Protein AF-A0A7Y9WNV4-F1 (afdb_monomer)

Secondary structure (DSSP, 8-state):
-----PPPPS--PPPPTTB-HHHHHHHHHHHTT-S-HHHHHHHHHSS--S---SS--S-HHHHHTTS-TTT-S-HHHHHHHHSSHHHHHTTS-HHHHHHHHHHHHSSS-SSHHHHHHH-TTSB-SS--B-HHHHHHHHHHHSS---BSGGGBTT--B-TTT-PBPBSB-TTT--BSS-TT--PPP-SB-TTT-PBP-----S-HHHHHHHHHHHHHHHS-S----HHHHHHHHHHHHTT-HHHHHHHHHHHH-TTTSHHHHTTT-S-TTTT-EEEPPTTSSS-SEEE---SHHHHHHHIIIIISSHHHHHHHHHHHHHHHHT-

Mean predicted aligned error: 7.32 Å

pLDDT: mean 83.05, std 14.68, range [30.08, 98.38]

Foldseek 3Di:
DDPPPDAADPDFDQDDFLFAPLQRLLVRCVVVPDPDSQVSCCSQQVHRDQDDDQAAAARLQSNLSNDDCVRPVGSVCCVLGHHLLLLCLAFAAQQLLVQRSVCRNHPDNRCPVVCVVQAPQQFDPAQWDALVQQVVCCVPVVGHGGGSLRGTQLQQAALPPQFGIDQAAPPPRHGQDDVPDSDGGHQARPVPRDGRDTHNDDDPLSSLLSVQSVVSSNDDSHHDDPVLLLVLLCVLCVVVQLVLLVVLCVVSPCVLVVVVVVVPCSRCSNVQKDQDPPPDDRDGIGGPRSHSSVSSSCCCSRPVHPVSSVVSSVVSVVVVVVD

InterPro domains:
  IPR009492 TniQ [PF06527] (11-165)

Radius of gyration: 20.73 Å; Cα contacts (8 Å, |Δi|>4): 526; chains: 1; bounding box: 52×55×52 Å

Organism: NCBI:txid420952

Sequence (323 aa):
MNATRRSPLSFFPVPQADELLDSIVYRFHRLSGRRKVAETLSALFGVNQRTLPRLMCTRLSHMAALLPMSVCPDAEELVRRHTLLPALGRHFNGEQFRSAITGCLSSVSVGTPKICAGHQTVFHSNFACCPICVAEEQEQLGFAYWHRSHQLDGVATCHRHGCDLISRCQYCRRAIHAAGSDELPQRQCRACGRNTLPVHGHDTSVGRLARLAHEALHGPLRGTDQVGLLQAVLEVTGDNTEEVCREMADIYGTGFLPNVVRAGSEDWLRSGIRSVRKNWRYGPRQLRFWRYAHTLAVADFIFGSWEYLDREIQRVADVSAMR

Solvent-accessible surface area (backbone atoms only — not comparable to full-atom values): 17947 Å² total; per-residue (Å²): 133,87,79,73,83,71,74,60,57,94,72,75,71,79,80,58,90,53,29,22,48,62,39,51,51,27,50,36,36,64,75,66,68,60,92,47,70,52,61,45,35,24,68,43,48,75,42,72,56,94,69,80,48,70,54,62,49,62,17,33,43,50,34,29,70,33,46,56,61,92,78,34,79,44,37,64,53,48,42,47,56,22,34,46,45,28,45,49,11,76,67,23,37,51,65,43,33,52,45,48,54,50,14,23,42,31,88,53,73,47,60,43,73,61,53,53,68,70,47,64,34,45,34,51,95,58,64,28,41,39,41,59,59,30,45,53,28,35,72,76,69,72,48,32,66,41,41,42,55,45,30,34,29,69,31,55,28,31,61,87,76,56,25,41,47,40,41,43,38,92,84,79,62,49,60,71,59,59,91,92,59,70,73,62,56,64,47,43,38,91,89,77,68,49,68,59,71,74,44,77,85,76,59,73,67,48,42,49,37,15,40,53,50,37,48,38,38,72,46,77,93,50,32,32,58,60,65,34,45,48,51,33,52,47,64,75,44,67,81,44,44,44,60,53,45,50,52,51,37,69,74,62,32,58,84,70,42,50,76,54,67,73,66,73,45,69,44,50,66,84,59,28,61,41,79,46,69,88,91,56,98,58,63,59,62,44,62,56,63,75,33,40,31,53,57,42,48,49,35,48,71,78,45,68,33,69,66,53,45,56,50,40,25,50,53,51,47,52,59,61,72,76,106

Structure (mmCIF, N/CA/C/O backbone):
data_AF-A0A7Y9WNV4-F1
#
_entry.id   AF-A0A7Y9WNV4-F1
#
loop_
_atom_site.group_PDB
_atom_site.id
_atom_site.type_symbol
_atom_site.label_atom_id
_atom_site.label_alt_id
_atom_site.label_comp_id
_atom_site.label_asym_id
_atom_site.label_entity_id
_atom_site.label_seq_id
_atom_site.pdbx_PDB_ins_code
_atom_site.Cartn_x
_atom_site.Cartn_y
_atom_site.Cartn_z
_atom_site.occupancy
_atom_site.B_iso_or_equiv
_atom_site.auth_seq_id
_atom_site.auth_comp_id
_atom_site.auth_asym_id
_atom_site.auth_atom_id
_atom_site.pdbx_PDB_model_num
ATOM 1 N N . MET A 1 1 ? 33.539 18.868 -8.355 1.00 32.69 1 MET A N 1
ATOM 2 C CA . MET A 1 1 ? 33.647 17.417 -8.629 1.00 32.69 1 MET A CA 1
ATOM 3 C C . MET A 1 1 ? 32.500 17.019 -9.544 1.00 32.69 1 MET A C 1
ATOM 5 O O . MET A 1 1 ? 31.360 17.325 -9.227 1.00 32.69 1 MET A O 1
ATOM 9 N N . ASN A 1 2 ? 32.831 16.459 -10.708 1.00 30.08 2 ASN A N 1
ATOM 10 C CA . ASN A 1 2 ? 31.968 16.312 -11.883 1.00 30.08 2 ASN A CA 1
ATOM 11 C C . ASN A 1 2 ? 30.600 15.677 -11.592 1.00 30.08 2 ASN A C 1
ATOM 13 O O . ASN A 1 2 ? 30.503 14.474 -11.344 1.00 30.08 2 ASN A O 1
ATOM 17 N N . ALA A 1 3 ? 29.539 16.476 -11.729 1.00 38.19 3 ALA A N 1
ATOM 18 C CA . ALA A 1 3 ? 28.213 15.970 -12.039 1.00 38.19 3 ALA A CA 1
ATOM 19 C C . ALA A 1 3 ? 28.291 15.353 -13.440 1.00 38.19 3 ALA A C 1
ATOM 21 O O . ALA A 1 3 ? 28.204 16.048 -14.451 1.00 38.19 3 ALA A O 1
ATOM 22 N N . THR A 1 4 ? 28.535 14.046 -13.509 1.00 44.34 4 THR A N 1
ATOM 23 C CA . THR A 1 4 ? 28.292 13.283 -14.729 1.00 44.34 4 THR A CA 1
ATOM 24 C C . THR A 1 4 ? 26.838 13.541 -15.109 1.00 44.34 4 THR A C 1
ATOM 26 O O . THR A 1 4 ? 25.930 13.125 -14.392 1.00 44.34 4 THR A O 1
ATOM 29 N N . ARG A 1 5 ? 26.611 14.291 -16.197 1.00 46.00 5 ARG A N 1
ATOM 30 C CA . ARG A 1 5 ? 25.306 14.358 -16.861 1.00 46.00 5 ARG A CA 1
ATOM 31 C C . ARG A 1 5 ? 24.943 12.919 -17.207 1.00 46.00 5 ARG A C 1
ATOM 33 O O . ARG A 1 5 ? 25.472 12.359 -18.162 1.00 46.00 5 ARG A O 1
ATOM 40 N N . ARG A 1 6 ? 24.137 12.287 -16.358 1.00 60.47 6 ARG A N 1
ATOM 41 C CA . ARG A 1 6 ? 23.652 10.934 -16.594 1.00 60.47 6 ARG A CA 1
ATOM 42 C C . ARG A 1 6 ? 22.649 11.025 -17.726 1.00 60.47 6 ARG A C 1
ATOM 44 O O . ARG A 1 6 ? 21.705 11.806 -17.651 1.00 60.47 6 ARG A O 1
ATOM 51 N N . SER A 1 7 ? 22.907 10.276 -18.788 1.00 66.81 7 SER A N 1
ATOM 52 C CA . SER A 1 7 ? 21.997 10.190 -19.919 1.00 66.81 7 SER A CA 1
ATOM 53 C C . SER A 1 7 ? 20.645 9.656 -19.431 1.00 66.81 7 SER A C 1
ATOM 55 O O . SER A 1 7 ? 20.632 8.713 -18.631 1.00 66.81 7 SER A O 1
ATOM 57 N N . PRO A 1 8 ? 19.524 10.245 -19.876 1.00 79.06 8 PRO A N 1
ATOM 58 C CA . PRO A 1 8 ? 18.197 9.733 -19.555 1.00 79.06 8 PRO A CA 1
ATOM 59 C C . PRO A 1 8 ? 18.056 8.283 -20.030 1.00 79.06 8 PRO A C 1
ATOM 61 O O . PRO A 1 8 ? 18.742 7.851 -20.964 1.00 79.06 8 PRO A O 1
ATOM 64 N N . LEU A 1 9 ? 17.175 7.516 -19.382 1.00 85.12 9 LEU A N 1
ATOM 65 C CA . LEU A 1 9 ? 16.875 6.160 -19.843 1.00 85.12 9 LEU A CA 1
ATOM 66 C C . LEU A 1 9 ? 16.276 6.210 -21.252 1.00 85.12 9 LEU A C 1
ATOM 68 O O . LEU A 1 9 ? 15.440 7.061 -21.546 1.00 85.12 9 LEU A O 1
ATOM 72 N N . SER A 1 10 ? 16.670 5.265 -22.109 1.00 85.19 10 SER A N 1
ATOM 73 C CA . SER A 1 10 ? 16.121 5.147 -23.466 1.00 85.19 10 SER A CA 1
ATOM 74 C C . SER A 1 10 ? 14.629 4.810 -23.473 1.00 85.19 10 SER A C 1
ATOM 76 O O . SER A 1 10 ? 13.925 5.163 -24.413 1.00 85.19 10 SER A O 1
ATOM 78 N N . PHE A 1 11 ? 14.147 4.138 -22.427 1.00 90.19 11 PHE A N 1
ATOM 79 C CA . PHE A 1 11 ? 12.733 3.886 -22.186 1.00 90.19 11 PHE A CA 1
ATOM 80 C C . PHE A 1 11 ? 12.486 3.611 -20.697 1.00 90.19 11 PHE A C 1
ATOM 82 O O . PHE A 1 11 ? 13.405 3.254 -19.954 1.00 90.19 11 PHE A O 1
ATOM 89 N N . PHE A 1 12 ? 11.229 3.718 -20.273 1.00 91.94 12 PHE A N 1
ATOM 90 C CA . PHE A 1 12 ? 10.764 3.264 -18.966 1.00 91.94 12 PHE A CA 1
ATOM 91 C C . PHE A 1 12 ? 9.283 2.862 -19.070 1.00 91.94 12 PHE A C 1
ATOM 93 O O . PHE A 1 12 ? 8.542 3.543 -19.783 1.00 91.94 12 PHE A O 1
ATOM 100 N N . PRO A 1 13 ? 8.829 1.761 -18.435 1.00 93.31 13 PRO A N 1
ATOM 101 C CA . PRO A 1 13 ? 7.421 1.383 -18.475 1.00 93.31 13 PRO A CA 1
ATOM 102 C C . PRO A 1 13 ? 6.562 2.469 -17.831 1.00 93.31 13 PRO A C 1
ATOM 104 O O . PRO A 1 13 ? 6.891 2.964 -16.756 1.00 93.31 13 PRO A O 1
ATOM 107 N N . VAL A 1 14 ? 5.436 2.795 -18.464 1.00 92.88 14 VAL A N 1
ATOM 108 C CA . VAL A 1 14 ? 4.459 3.721 -17.884 1.00 92.88 14 VAL A CA 1
ATOM 109 C C . VAL A 1 14 ? 3.906 3.103 -16.587 1.00 92.88 14 VAL A C 1
ATOM 111 O O . VAL A 1 14 ? 3.374 1.979 -16.641 1.00 92.88 14 VAL A O 1
ATOM 114 N N . PRO A 1 15 ? 4.042 3.786 -15.434 1.00 94.44 15 PRO A N 1
ATOM 115 C CA . PRO A 1 15 ? 3.439 3.352 -14.179 1.00 94.44 15 PRO A CA 1
ATOM 116 C C . PRO A 1 15 ? 1.916 3.267 -14.284 1.00 94.44 15 PRO A C 1
ATOM 118 O O . PRO A 1 15 ? 1.291 4.134 -14.893 1.00 94.44 15 PRO A O 1
ATOM 121 N N . GLN A 1 16 ? 1.318 2.230 -13.701 1.00 95.81 16 GLN A N 1
ATOM 122 C CA . GLN A 1 16 ? -0.136 2.061 -13.669 1.00 95.81 16 GLN A CA 1
ATOM 123 C C . GLN A 1 16 ? -0.752 2.597 -12.372 1.00 95.81 16 GLN A C 1
ATOM 125 O O . GLN A 1 16 ? -0.070 2.818 -11.365 1.00 95.81 16 GLN A O 1
ATOM 130 N N . ALA A 1 17 ? -2.067 2.815 -12.393 1.00 94.50 17 ALA A N 1
ATOM 131 C CA . ALA A 1 17 ? -2.804 3.254 -11.215 1.00 94.50 17 ALA A CA 1
ATOM 132 C C . ALA A 1 17 ? -2.711 2.204 -10.099 1.00 94.50 17 ALA A C 1
ATOM 134 O O . ALA A 1 17 ? -2.892 1.009 -10.328 1.00 94.50 17 ALA A O 1
ATOM 135 N N . ASP A 1 18 ? -2.429 2.661 -8.882 1.00 96.12 18 ASP A N 1
ATOM 136 C CA . ASP A 1 18 ? -2.205 1.807 -7.715 1.00 96.12 18 ASP A CA 1
ATOM 137 C C . ASP A 1 18 ? -1.052 0.790 -7.860 1.00 96.12 18 ASP A C 1
ATOM 139 O O . ASP A 1 18 ? -0.963 -0.145 -7.069 1.00 96.12 18 ASP A O 1
ATOM 143 N N . GLU A 1 19 ? -0.147 0.954 -8.831 1.00 96.75 19 GLU A N 1
ATOM 144 C CA . GLU A 1 19 ? 1.002 0.062 -9.018 1.00 96.75 19 GLU A CA 1
ATOM 145 C C . GLU A 1 19 ? 2.100 0.327 -7.979 1.00 96.75 19 GLU A C 1
ATOM 147 O O . GLU A 1 19 ? 2.506 1.467 -7.749 1.00 96.75 19 GLU A O 1
ATOM 152 N N . LEU A 1 20 ? 2.615 -0.734 -7.358 1.00 94.88 20 LEU A N 1
ATOM 153 C CA . LEU A 1 20 ? 3.753 -0.655 -6.448 1.00 94.88 20 LEU A CA 1
ATOM 154 C C . LEU A 1 20 ? 5.067 -0.444 -7.217 1.00 94.88 20 LEU A C 1
ATOM 156 O O . LEU A 1 20 ? 5.291 -1.059 -8.259 1.00 94.88 20 LEU A O 1
ATOM 160 N N . LEU A 1 21 ? 5.980 0.353 -6.662 1.00 93.38 21 LEU A N 1
ATOM 161 C CA . LEU A 1 21 ? 7.283 0.665 -7.252 1.00 93.38 21 LEU A CA 1
ATOM 162 C C . LEU A 1 21 ? 8.076 -0.596 -7.614 1.00 93.38 21 LEU A C 1
ATOM 164 O O . LEU A 1 21 ? 8.667 -0.650 -8.690 1.00 93.38 21 LEU A O 1
ATOM 168 N N . ASP A 1 22 ? 8.043 -1.623 -6.763 1.00 90.25 22 ASP A N 1
ATOM 169 C CA . ASP A 1 22 ? 8.633 -2.934 -7.036 1.00 90.25 22 ASP A CA 1
ATOM 170 C C . ASP A 1 22 ? 8.157 -3.500 -8.379 1.00 90.25 22 ASP A C 1
ATOM 172 O O . ASP A 1 22 ? 8.974 -3.899 -9.205 1.00 90.25 22 ASP A O 1
ATOM 176 N N . SER A 1 23 ? 6.846 -3.461 -8.636 1.00 94.31 23 SER A N 1
ATOM 177 C CA . SER A 1 23 ? 6.248 -3.947 -9.881 1.00 94.31 23 SER A CA 1
ATOM 178 C C . SER A 1 23 ? 6.733 -3.159 -11.096 1.00 94.31 23 SER A C 1
ATOM 180 O O . SER A 1 23 ? 7.115 -3.757 -12.104 1.00 94.31 23 SER A O 1
ATOM 182 N N . ILE A 1 24 ? 6.807 -1.830 -10.985 1.00 94.81 24 ILE A N 1
ATOM 183 C CA . ILE A 1 24 ? 7.310 -0.962 -12.059 1.00 94.81 24 ILE A CA 1
ATOM 184 C C . ILE A 1 24 ? 8.760 -1.327 -12.391 1.00 94.81 24 ILE A C 1
ATOM 186 O O . ILE A 1 24 ? 9.123 -1.479 -13.561 1.00 94.81 24 ILE A O 1
ATOM 190 N N . VAL A 1 25 ? 9.598 -1.512 -11.366 1.00 93.19 25 VAL A N 1
ATOM 191 C CA . VAL A 1 25 ? 11.003 -1.883 -11.558 1.00 93.19 25 VAL A CA 1
ATOM 192 C C . VAL A 1 25 ? 11.139 -3.298 -12.117 1.00 93.19 25 VAL A C 1
ATOM 194 O O . VAL A 1 25 ? 11.980 -3.514 -12.987 1.00 93.19 25 VAL A O 1
ATOM 197 N N . TYR A 1 26 ? 10.307 -4.253 -11.697 1.00 93.38 26 TYR A N 1
ATOM 198 C CA . TYR A 1 26 ? 10.292 -5.608 -12.257 1.00 93.38 26 TYR A CA 1
ATOM 199 C C . TYR A 1 26 ? 9.886 -5.606 -13.734 1.00 93.38 26 TYR A C 1
ATOM 201 O O . TYR A 1 26 ? 10.532 -6.254 -14.559 1.00 93.38 26 TYR A O 1
ATOM 209 N N . ARG A 1 27 ? 8.880 -4.809 -14.112 1.00 94.94 27 ARG A N 1
ATOM 210 C CA . ARG A 1 27 ? 8.518 -4.587 -15.520 1.00 94.94 27 ARG A CA 1
ATOM 211 C C . ARG A 1 27 ? 9.689 -4.001 -16.298 1.00 94.94 27 ARG A C 1
ATOM 213 O O . ARG A 1 27 ? 10.038 -4.526 -17.352 1.00 94.94 27 ARG A O 1
ATOM 220 N N . PHE A 1 28 ? 10.333 -2.963 -15.767 1.00 94.62 28 PHE A N 1
ATOM 221 C CA . PHE A 1 28 ? 11.492 -2.351 -16.413 1.00 94.62 28 PHE A CA 1
ATOM 222 C C . PHE A 1 28 ? 12.654 -3.339 -16.564 1.00 94.62 28 PHE A C 1
ATOM 224 O O . PHE A 1 28 ? 13.261 -3.406 -17.631 1.00 94.62 28 PHE A O 1
ATOM 231 N N . HIS A 1 29 ? 12.936 -4.140 -15.534 1.00 93.62 29 HIS A N 1
ATOM 232 C CA . HIS A 1 29 ? 13.966 -5.173 -15.574 1.00 93.62 29 HIS A CA 1
ATOM 233 C C . HIS A 1 29 ? 13.719 -6.139 -16.735 1.00 93.62 29 HIS A C 1
ATOM 235 O O . HIS A 1 29 ? 14.576 -6.266 -17.613 1.00 93.62 29 HIS A O 1
ATOM 241 N N . ARG A 1 30 ? 12.514 -6.722 -16.788 1.00 92.62 30 ARG A N 1
ATOM 242 C CA . ARG A 1 30 ? 12.108 -7.684 -17.820 1.00 92.62 30 ARG A CA 1
ATOM 243 C C . ARG A 1 30 ? 12.157 -7.086 -19.224 1.00 92.62 30 ARG A C 1
ATOM 245 O O . ARG A 1 30 ? 12.707 -7.708 -20.125 1.00 92.62 30 ARG A O 1
ATOM 252 N N . LEU A 1 31 ? 11.634 -5.872 -19.403 1.00 93.75 31 LEU A N 1
ATOM 253 C CA . LEU A 1 31 ? 11.640 -5.181 -20.698 1.00 93.75 31 LEU A CA 1
ATOM 254 C C . LEU A 1 31 ? 13.050 -4.786 -21.148 1.00 93.75 31 LEU A C 1
ATOM 256 O O . LEU A 1 31 ? 13.324 -4.730 -22.341 1.00 93.75 31 LEU A O 1
ATOM 260 N N . SER A 1 32 ? 13.960 -4.522 -20.208 1.00 92.44 32 SER A N 1
ATOM 261 C CA . SER A 1 32 ? 15.334 -4.130 -20.531 1.00 92.44 32 SER A CA 1
ATOM 262 C C . SER A 1 32 ? 16.229 -5.286 -20.965 1.00 92.44 32 SER A C 1
ATOM 264 O O . SER A 1 32 ? 17.351 -5.040 -21.399 1.00 92.44 32 SER A O 1
ATOM 266 N N . GLY A 1 33 ? 15.774 -6.535 -20.809 1.00 91.25 33 GLY A N 1
ATOM 267 C CA . GLY A 1 33 ? 16.549 -7.726 -21.163 1.00 91.25 33 GLY A CA 1
ATOM 268 C C . GLY A 1 33 ? 17.822 -7.923 -20.331 1.00 91.25 33 GLY A C 1
ATOM 269 O O . GLY A 1 33 ? 18.672 -8.741 -20.686 1.00 91.25 33 GLY A O 1
ATOM 270 N N . ARG A 1 34 ? 17.991 -7.177 -19.230 1.00 90.94 34 ARG A N 1
ATOM 271 C CA . ARG A 1 34 ? 19.140 -7.330 -18.329 1.00 90.94 34 ARG A CA 1
ATOM 272 C C . ARG A 1 34 ? 19.100 -8.702 -17.671 1.00 90.94 34 ARG A C 1
ATOM 274 O O . ARG A 1 34 ? 18.046 -9.167 -17.258 1.00 90.94 34 ARG A O 1
ATOM 281 N N . ARG A 1 35 ? 20.264 -9.336 -17.518 1.00 89.00 35 ARG A N 1
ATOM 282 C CA . ARG A 1 35 ? 20.352 -10.699 -16.961 1.00 89.00 35 ARG A CA 1
ATOM 283 C C . ARG A 1 35 ? 20.178 -10.733 -15.449 1.00 89.00 35 ARG A C 1
ATOM 285 O O . ARG A 1 35 ? 19.767 -11.750 -14.902 1.00 89.00 35 ARG A O 1
ATOM 292 N N . LYS A 1 36 ? 20.568 -9.655 -14.764 1.00 89.06 36 LYS A N 1
ATOM 293 C CA . LYS A 1 36 ? 20.567 -9.579 -13.301 1.00 89.06 36 LYS A CA 1
ATOM 294 C C . LYS A 1 36 ? 19.772 -8.372 -12.834 1.00 89.06 36 LYS A C 1
ATOM 296 O O . LYS A 1 36 ? 20.028 -7.248 -13.265 1.00 89.06 36 LYS A O 1
ATOM 301 N N . VAL A 1 37 ? 18.880 -8.584 -11.868 1.00 87.38 37 VAL A N 1
ATOM 302 C CA . VAL A 1 37 ? 18.117 -7.507 -11.212 1.00 87.38 37 VAL A CA 1
ATOM 303 C C . VAL A 1 37 ? 19.054 -6.433 -10.644 1.00 87.38 37 VAL A C 1
ATOM 305 O O . VAL A 1 37 ? 18.796 -5.243 -10.798 1.00 87.38 37 VAL A O 1
ATOM 308 N N . ALA A 1 38 ? 20.206 -6.834 -10.094 1.00 87.44 38 ALA A N 1
ATOM 309 C CA . ALA A 1 38 ? 21.232 -5.927 -9.572 1.00 87.44 38 ALA A CA 1
ATOM 310 C C . ALA A 1 38 ? 21.696 -4.857 -10.583 1.00 87.44 38 ALA A C 1
ATOM 312 O O . ALA A 1 38 ? 21.931 -3.711 -10.202 1.00 87.44 38 ALA A O 1
ATOM 313 N N . GLU A 1 39 ? 21.788 -5.194 -11.874 1.00 90.06 39 GLU A N 1
ATOM 314 C CA . GLU A 1 39 ? 22.151 -4.236 -12.930 1.00 90.06 39 GLU A CA 1
ATOM 315 C C . GLU A 1 39 ? 21.050 -3.190 -13.126 1.00 90.06 39 GLU A C 1
ATOM 317 O O . GLU A 1 39 ? 21.327 -2.012 -13.342 1.00 90.06 39 GLU A O 1
ATOM 322 N N . THR A 1 40 ? 19.790 -3.611 -12.998 1.00 90.81 40 THR A N 1
ATOM 323 C CA . THR A 1 40 ? 18.631 -2.714 -13.093 1.00 90.81 40 THR A CA 1
ATOM 324 C C . THR A 1 40 ? 18.564 -1.774 -11.901 1.00 90.81 40 THR A C 1
ATOM 326 O O . THR A 1 40 ? 18.407 -0.569 -12.079 1.00 90.81 40 THR A O 1
ATOM 329 N N . LEU A 1 41 ? 18.760 -2.299 -10.691 1.00 88.88 41 LEU A N 1
ATOM 330 C CA . LEU A 1 41 ? 18.786 -1.491 -9.473 1.00 88.88 41 LEU A CA 1
ATOM 331 C C . LEU A 1 41 ? 19.955 -0.501 -9.493 1.00 88.88 41 LEU A C 1
ATOM 333 O O . LEU A 1 41 ? 19.776 0.675 -9.187 1.00 88.88 41 LEU A O 1
ATOM 337 N N . SER A 1 42 ? 21.136 -0.930 -9.943 1.00 89.25 42 SER A N 1
ATOM 338 C CA . SER A 1 42 ? 22.271 -0.020 -10.105 1.00 89.25 42 SER A CA 1
ATOM 339 C C . SER A 1 42 ? 22.011 1.069 -11.144 1.00 89.25 42 SER A C 1
ATOM 341 O O . SER A 1 42 ? 22.421 2.207 -10.928 1.00 89.25 42 SER A O 1
ATOM 343 N N . ALA A 1 43 ? 21.323 0.758 -12.245 1.00 89.75 43 ALA A N 1
ATOM 344 C CA . ALA A 1 43 ? 20.957 1.755 -13.247 1.00 89.75 43 ALA A CA 1
ATOM 345 C C . ALA A 1 43 ? 19.962 2.788 -12.691 1.00 89.75 43 ALA A C 1
ATOM 347 O O . ALA A 1 43 ? 20.170 3.984 -12.872 1.00 89.75 43 ALA A O 1
ATOM 348 N N . LEU A 1 44 ? 18.924 2.344 -11.975 1.00 90.00 44 LEU A N 1
ATOM 349 C CA . LEU A 1 44 ? 17.862 3.218 -11.464 1.00 90.00 44 LEU A CA 1
ATOM 350 C C . LEU A 1 44 ? 18.273 4.036 -10.237 1.00 90.00 44 LEU A C 1
ATOM 352 O O . LEU A 1 44 ? 17.924 5.209 -10.139 1.00 90.00 44 LEU A O 1
ATOM 356 N N . PHE A 1 45 ? 19.031 3.448 -9.310 1.00 88.19 45 PHE A N 1
ATOM 357 C CA . PHE A 1 45 ? 19.366 4.075 -8.024 1.00 88.19 45 PHE A CA 1
ATOM 358 C C . PHE A 1 45 ? 20.825 4.544 -7.944 1.00 88.19 45 PHE A C 1
ATOM 360 O O . PHE A 1 45 ? 21.218 5.209 -6.982 1.00 88.19 45 PHE A O 1
ATOM 367 N N . GLY A 1 46 ? 21.657 4.202 -8.931 1.00 85.69 46 GLY A N 1
ATOM 368 C CA . GLY A 1 46 ? 23.084 4.539 -8.961 1.00 85.69 46 GLY A CA 1
ATOM 369 C C . GLY A 1 46 ? 23.936 3.729 -7.979 1.00 85.69 46 GLY A C 1
ATOM 370 O O . GLY A 1 46 ? 25.112 4.036 -7.801 1.00 85.69 46 GLY A O 1
ATOM 371 N N . VAL A 1 47 ? 23.341 2.739 -7.310 1.00 83.31 47 VAL A N 1
ATOM 372 C CA . VAL A 1 47 ? 23.991 1.778 -6.411 1.00 83.31 47 VAL A CA 1
ATOM 373 C C . VAL A 1 47 ? 23.271 0.441 -6.513 1.00 83.31 47 VAL A C 1
ATOM 375 O O . VAL A 1 47 ? 22.062 0.399 -6.741 1.00 83.31 47 VAL A O 1
ATOM 378 N N . ASN A 1 48 ? 23.992 -0.653 -6.286 1.00 73.31 48 ASN A N 1
ATOM 379 C CA . ASN A 1 48 ? 23.366 -1.962 -6.163 1.00 73.31 48 ASN A CA 1
ATOM 380 C C . ASN A 1 48 ? 22.592 -2.049 -4.834 1.00 73.31 48 ASN A C 1
ATOM 382 O O . ASN A 1 48 ? 23.171 -2.332 -3.782 1.00 73.31 48 ASN A O 1
ATOM 386 N N . GLN A 1 49 ? 21.290 -1.763 -4.870 1.00 69.75 49 GLN A N 1
ATOM 387 C CA . GLN A 1 49 ? 20.400 -2.027 -3.742 1.00 69.75 49 GLN A CA 1
ATOM 388 C C . GLN A 1 49 ? 20.159 -3.540 -3.637 1.00 69.75 49 GLN A C 1
ATOM 390 O O . GLN A 1 49 ? 19.844 -4.186 -4.628 1.00 69.75 49 GLN A O 1
ATOM 395 N N . ARG A 1 50 ? 20.298 -4.129 -2.441 1.00 61.56 50 ARG A N 1
ATOM 396 C CA . ARG A 1 50 ? 20.073 -5.579 -2.255 1.00 61.56 50 ARG A CA 1
ATOM 397 C C . ARG A 1 50 ? 18.603 -5.983 -2.395 1.00 61.56 50 ARG A C 1
ATOM 399 O O . ARG A 1 50 ? 18.328 -7.114 -2.771 1.00 61.56 50 ARG A O 1
ATOM 406 N N . THR A 1 51 ? 17.679 -5.086 -2.054 1.00 64.00 51 THR A N 1
ATOM 407 C CA . THR A 1 51 ? 16.226 -5.305 -2.124 1.00 64.00 51 THR A CA 1
ATOM 408 C C . THR A 1 51 ? 15.530 -3.984 -2.428 1.00 64.00 51 THR A C 1
ATOM 410 O O . THR A 1 51 ? 16.013 -2.935 -1.999 1.00 64.00 51 THR A O 1
ATOM 413 N N . LEU A 1 52 ? 14.404 -4.049 -3.138 1.00 71.00 52 LEU A N 1
ATOM 414 C CA . LEU A 1 52 ? 13.428 -2.965 -3.196 1.00 71.00 52 LEU A CA 1
ATOM 415 C C . LEU A 1 52 ? 12.458 -3.156 -2.029 1.00 71.00 52 LEU A C 1
ATOM 417 O O . LEU A 1 52 ? 11.809 -4.198 -1.956 1.00 71.00 52 LEU A O 1
ATOM 421 N N . PRO A 1 53 ? 12.405 -2.239 -1.053 1.00 71.06 53 PRO A N 1
ATOM 422 C CA . PRO A 1 53 ? 11.454 -2.367 0.036 1.00 71.06 53 PRO A CA 1
ATOM 423 C C . PRO A 1 53 ? 10.101 -1.809 -0.413 1.00 71.06 53 PRO A C 1
ATOM 425 O O . PRO A 1 53 ? 10.012 -0.634 -0.766 1.00 71.06 53 PRO A O 1
ATOM 428 N N . ARG A 1 54 ? 9.042 -2.620 -0.287 1.00 74.19 54 ARG A N 1
ATOM 429 C CA . ARG A 1 54 ? 7.651 -2.223 -0.589 1.00 74.19 54 ARG A CA 1
ATOM 430 C C . ARG A 1 54 ? 7.223 -0.931 0.116 1.00 74.19 54 ARG A C 1
ATOM 432 O O . ARG A 1 54 ? 6.482 -0.121 -0.433 1.00 74.19 54 ARG A O 1
ATOM 439 N N . LEU A 1 55 ? 7.669 -0.760 1.364 1.00 74.38 55 LEU A N 1
ATOM 440 C CA . LEU A 1 55 ? 7.285 0.372 2.205 1.00 74.38 55 LEU A CA 1
ATOM 441 C C . LEU A 1 55 ? 7.904 1.686 1.717 1.00 74.38 55 LEU A C 1
ATOM 443 O O . LEU A 1 55 ? 7.194 2.660 1.493 1.00 74.38 55 LEU A O 1
ATOM 447 N N . MET A 1 56 ? 9.228 1.706 1.570 1.00 73.94 56 MET A N 1
ATOM 448 C CA . MET A 1 56 ? 10.017 2.896 1.266 1.00 73.94 56 MET A CA 1
ATOM 449 C C . MET A 1 56 ? 11.288 2.494 0.526 1.00 73.94 56 MET A C 1
ATOM 451 O O . MET A 1 56 ? 12.035 1.642 1.000 1.00 73.94 56 MET A O 1
ATOM 455 N N . CYS A 1 57 ? 11.597 3.175 -0.571 1.00 80.25 57 CYS A N 1
ATOM 456 C CA . CYS A 1 57 ? 12.868 3.030 -1.274 1.00 80.25 57 CYS A CA 1
ATOM 457 C C . CYS A 1 57 ? 13.705 4.302 -1.096 1.00 80.25 57 CYS A C 1
ATOM 459 O O . CYS A 1 57 ? 13.144 5.394 -1.077 1.00 80.25 57 CYS A O 1
ATOM 461 N N . THR A 1 58 ? 15.025 4.168 -0.935 1.00 83.62 58 THR A N 1
ATOM 462 C CA . THR A 1 58 ? 15.946 5.320 -0.903 1.00 83.62 58 THR A CA 1
ATOM 463 C C . THR A 1 58 ? 16.365 5.707 -2.316 1.00 83.62 58 THR A C 1
ATOM 465 O O . THR A 1 58 ? 16.322 4.879 -3.228 1.00 83.62 58 THR A O 1
ATOM 468 N N . ARG A 1 59 ? 16.870 6.935 -2.485 1.00 88.69 59 ARG A N 1
ATOM 469 C CA . ARG A 1 59 ? 17.409 7.449 -3.756 1.00 88.69 59 ARG A CA 1
ATOM 470 C C . ARG A 1 59 ? 16.354 7.598 -4.853 1.00 88.69 59 ARG A C 1
ATOM 472 O O . ARG A 1 59 ? 16.696 7.536 -6.032 1.00 88.69 59 ARG A O 1
ATOM 479 N N . LEU A 1 60 ? 15.096 7.862 -4.502 1.00 91.12 60 LEU A N 1
ATOM 480 C CA . LEU A 1 60 ? 14.058 8.127 -5.505 1.00 91.12 60 LEU A CA 1
ATOM 481 C C . LEU A 1 60 ? 14.335 9.392 -6.322 1.00 91.12 60 LEU A C 1
ATOM 483 O O . LEU A 1 60 ? 14.021 9.416 -7.507 1.00 91.12 60 LEU A O 1
ATOM 487 N N . SER A 1 61 ? 15.027 10.389 -5.758 1.00 92.38 61 SER A N 1
ATOM 488 C CA . SER A 1 61 ? 15.500 11.552 -6.523 1.00 92.38 61 SER A CA 1
ATOM 489 C C . SER A 1 61 ? 16.487 11.177 -7.627 1.00 92.38 61 SER A C 1
ATOM 491 O O . SER A 1 61 ? 16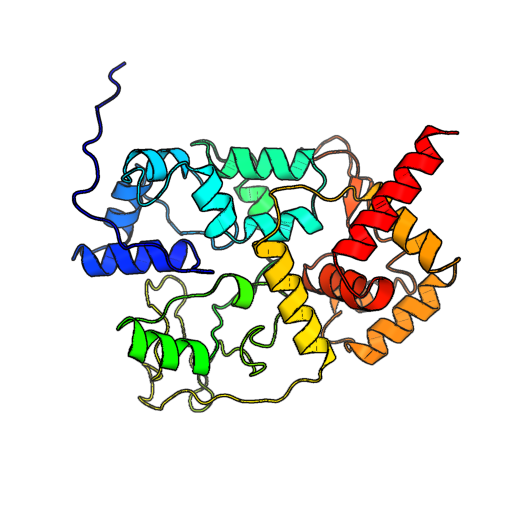.500 11.806 -8.679 1.00 92.38 61 SER A O 1
ATOM 493 N N . HIS A 1 62 ? 17.289 10.129 -7.418 1.00 91.06 62 HIS A N 1
ATOM 494 C CA . HIS A 1 62 ? 18.175 9.620 -8.459 1.00 91.06 62 HIS A CA 1
ATOM 495 C C . HIS A 1 62 ? 17.377 8.981 -9.594 1.00 91.06 62 HIS A C 1
ATOM 497 O O . HIS A 1 62 ? 17.653 9.256 -10.756 1.00 91.06 62 HIS A O 1
ATOM 503 N N . MET A 1 63 ? 16.397 8.141 -9.256 1.00 91.50 63 MET A N 1
ATOM 504 C CA . MET A 1 63 ? 15.541 7.495 -10.244 1.00 91.50 63 MET A CA 1
ATOM 505 C C . MET A 1 63 ? 14.742 8.529 -11.040 1.00 91.50 63 MET A C 1
ATOM 507 O O . MET A 1 63 ? 14.793 8.498 -12.262 1.00 91.50 63 MET A O 1
ATOM 511 N N . ALA A 1 64 ? 14.079 9.477 -10.373 1.00 92.50 64 ALA A N 1
ATOM 512 C CA . ALA A 1 64 ? 13.283 10.514 -11.030 1.00 92.50 64 ALA A CA 1
ATOM 513 C C . ALA A 1 64 ? 14.107 11.348 -12.026 1.00 92.50 64 ALA A C 1
ATOM 515 O O . ALA A 1 64 ? 13.634 11.626 -13.119 1.00 92.50 64 ALA A O 1
ATOM 516 N N . ALA A 1 65 ? 15.369 11.659 -11.707 1.00 91.94 65 ALA A N 1
ATOM 517 C CA . ALA A 1 65 ? 16.262 12.391 -12.609 1.00 91.94 65 ALA A CA 1
ATOM 518 C C . ALA A 1 65 ? 16.614 11.637 -13.910 1.00 91.94 65 ALA A C 1
ATOM 520 O O . ALA A 1 65 ? 17.134 12.244 -14.844 1.00 91.94 65 ALA A O 1
ATOM 521 N N . LEU A 1 66 ? 16.371 10.323 -13.974 1.00 91.62 66 LEU A N 1
ATOM 522 C CA . LEU A 1 66 ? 16.581 9.499 -15.169 1.00 91.62 66 LEU A CA 1
ATOM 523 C C . LEU A 1 66 ? 15.318 9.349 -16.028 1.00 91.62 66 LEU A C 1
ATOM 525 O O . LEU A 1 66 ? 15.412 8.845 -17.152 1.00 91.62 66 LEU A O 1
ATOM 529 N N . LEU A 1 67 ? 14.154 9.717 -15.487 1.00 90.69 67 LEU A N 1
ATOM 530 C CA . LEU A 1 67 ? 12.854 9.525 -16.116 1.00 90.69 67 LEU A CA 1
ATOM 531 C C . LEU A 1 67 ? 12.430 10.780 -16.889 1.00 90.69 67 LEU A C 1
ATOM 533 O O . LEU A 1 67 ? 12.711 11.898 -16.458 1.00 90.69 67 LEU A O 1
ATOM 537 N N . PRO A 1 68 ? 11.716 10.626 -18.017 1.00 87.06 68 PRO A N 1
ATOM 538 C CA . PRO A 1 68 ? 11.052 11.753 -18.658 1.00 87.06 68 PRO A CA 1
ATOM 539 C C . PRO A 1 68 ? 10.017 12.392 -17.721 1.00 87.06 68 PRO A C 1
ATOM 541 O O . PRO A 1 68 ? 9.275 11.680 -17.041 1.00 87.06 68 PRO A O 1
ATOM 544 N N . MET A 1 69 ? 9.883 13.720 -17.771 1.00 85.88 69 MET A N 1
ATOM 545 C CA . MET A 1 69 ? 8.878 14.470 -16.994 1.00 85.88 69 MET A CA 1
ATOM 546 C C . MET A 1 69 ? 7.438 14.007 -17.257 1.00 85.88 69 MET A C 1
ATOM 548 O O . MET A 1 69 ? 6.589 14.103 -16.378 1.00 85.88 69 MET A O 1
ATOM 552 N N . SER A 1 70 ? 7.163 13.479 -18.455 1.00 84.56 70 SER A N 1
ATOM 553 C CA . SER A 1 70 ? 5.863 12.902 -18.818 1.00 84.56 70 SER A CA 1
ATOM 554 C C . SER A 1 70 ? 5.547 11.591 -18.093 1.00 84.56 70 SER A C 1
ATOM 556 O O . SER A 1 70 ? 4.383 11.221 -17.988 1.00 84.56 70 SER A O 1
ATOM 558 N N . VAL A 1 71 ? 6.568 10.882 -17.607 1.00 85.50 71 VAL A N 1
ATOM 559 C CA . VAL A 1 71 ? 6.433 9.629 -16.854 1.00 85.50 71 VAL A CA 1
ATOM 560 C C . VAL A 1 71 ? 6.428 9.903 -15.354 1.00 85.50 71 VAL A C 1
ATOM 562 O O . VAL A 1 71 ? 5.671 9.286 -14.611 1.00 85.50 71 VAL A O 1
ATOM 565 N N . CYS A 1 72 ? 7.297 10.806 -14.904 1.00 86.56 72 CYS A N 1
ATOM 566 C CA . CYS A 1 72 ? 7.484 11.121 -13.499 1.00 86.56 72 CYS A CA 1
ATOM 567 C C . CYS A 1 72 ? 7.884 12.597 -13.360 1.00 86.56 72 CYS A C 1
ATOM 569 O O . CYS A 1 72 ? 9.032 12.927 -13.664 1.00 86.56 72 CYS A O 1
ATOM 571 N N . PRO A 1 73 ? 6.982 13.481 -12.901 1.00 84.81 73 PRO A N 1
ATOM 572 C CA . PRO A 1 73 ? 7.287 14.903 -12.781 1.00 84.81 73 PRO A CA 1
ATOM 573 C C . PRO A 1 73 ? 8.328 15.181 -11.691 1.00 84.81 73 PRO A C 1
ATOM 575 O O . PRO A 1 73 ? 9.193 16.035 -11.859 1.00 84.81 73 PRO A O 1
ATOM 578 N N . ASP A 1 74 ? 8.280 14.445 -10.581 1.00 90.56 74 ASP A N 1
ATOM 579 C CA . ASP A 1 74 ? 9.235 14.574 -9.487 1.00 90.56 74 ASP A CA 1
ATOM 580 C C . ASP A 1 74 ? 9.306 13.286 -8.648 1.00 90.56 74 ASP A C 1
ATOM 582 O O . ASP A 1 74 ? 8.502 12.363 -8.784 1.00 90.56 74 ASP A O 1
ATOM 586 N N . ALA A 1 75 ? 10.300 13.209 -7.768 1.00 92.06 75 ALA A N 1
ATOM 587 C CA . ALA A 1 75 ? 10.506 12.038 -6.924 1.00 92.06 75 ALA A CA 1
ATOM 588 C C . ALA A 1 75 ? 9.467 11.884 -5.800 1.00 92.06 75 ALA A C 1
ATOM 590 O O . ALA A 1 75 ? 9.258 10.764 -5.330 1.00 92.06 75 ALA A O 1
ATOM 591 N N . GLU A 1 76 ? 8.818 12.965 -5.363 1.00 92.81 76 GLU A N 1
ATOM 592 C CA . GLU A 1 76 ? 7.725 12.885 -4.391 1.00 92.81 76 GLU A CA 1
ATOM 593 C C . GLU A 1 76 ? 6.477 12.253 -5.010 1.00 92.81 76 GLU A C 1
ATOM 595 O O . GLU A 1 76 ? 5.741 11.555 -4.316 1.00 92.81 76 GLU A O 1
ATOM 600 N N . GLU A 1 77 ? 6.267 12.398 -6.317 1.00 91.94 77 GLU A N 1
ATOM 601 C CA . GLU A 1 77 ? 5.202 11.711 -7.040 1.00 91.94 77 GLU A CA 1
ATOM 602 C C . GLU A 1 77 ? 5.411 10.192 -7.027 1.00 91.94 77 GLU A C 1
ATOM 604 O O . GLU A 1 77 ? 4.459 9.449 -6.786 1.00 91.94 77 GLU A O 1
ATOM 609 N N . LEU A 1 78 ? 6.653 9.706 -7.169 1.00 92.25 78 LEU A N 1
ATOM 610 C CA . LEU A 1 78 ? 6.958 8.277 -6.992 1.00 92.25 78 LEU A CA 1
ATOM 611 C C . LEU A 1 78 ? 6.629 7.806 -5.575 1.00 92.25 78 LEU A C 1
ATOM 613 O O . LEU A 1 78 ? 6.046 6.736 -5.398 1.00 92.25 78 LEU A O 1
ATOM 617 N N . VAL A 1 79 ? 6.977 8.607 -4.564 1.00 92.38 79 VAL A N 1
ATOM 618 C CA . VAL A 1 79 ? 6.639 8.313 -3.166 1.00 92.38 79 VAL A CA 1
ATOM 619 C C . VAL A 1 79 ? 5.123 8.220 -3.000 1.00 92.38 79 VAL A C 1
ATOM 621 O O . VAL A 1 79 ? 4.612 7.210 -2.516 1.00 92.38 79 VAL A O 1
ATOM 624 N N . ARG A 1 80 ? 4.400 9.245 -3.447 1.00 93.25 80 ARG A N 1
ATOM 625 C CA . ARG A 1 80 ? 2.953 9.388 -3.296 1.00 93.25 80 ARG A CA 1
ATOM 626 C C . ARG A 1 80 ? 2.167 8.313 -4.042 1.00 93.25 80 ARG A C 1
ATOM 628 O O . ARG A 1 80 ? 1.214 7.768 -3.495 1.00 93.25 80 ARG A O 1
ATOM 635 N N . ARG A 1 81 ? 2.553 7.989 -5.277 1.00 93.62 81 ARG A N 1
ATOM 636 C CA . ARG A 1 81 ? 1.774 7.103 -6.158 1.00 93.62 81 ARG A CA 1
ATOM 637 C C . ARG A 1 81 ? 2.251 5.666 -6.221 1.00 93.62 81 ARG A C 1
ATOM 639 O O . ARG A 1 81 ? 1.471 4.811 -6.624 1.00 93.62 81 ARG A O 1
ATOM 646 N N . HIS A 1 82 ? 3.488 5.385 -5.822 1.00 94.00 82 HIS A N 1
ATOM 647 C CA . HIS A 1 82 ? 4.091 4.072 -6.060 1.00 94.00 82 HIS A CA 1
ATOM 648 C C . HIS A 1 82 ? 4.755 3.453 -4.826 1.00 94.00 82 HIS A C 1
ATOM 650 O O . HIS A 1 82 ? 5.264 2.341 -4.906 1.00 94.00 82 HIS A O 1
ATOM 656 N N . THR A 1 83 ? 4.695 4.086 -3.652 1.00 92.44 83 THR A N 1
ATOM 657 C CA . THR A 1 83 ? 5.126 3.458 -2.387 1.00 92.44 83 THR A CA 1
ATOM 658 C C . THR A 1 83 ? 3.951 3.246 -1.435 1.00 92.44 83 THR A C 1
ATOM 660 O O . THR A 1 83 ? 2.866 3.790 -1.648 1.00 92.44 83 THR A O 1
ATOM 663 N N . LEU A 1 84 ? 4.166 2.468 -0.369 1.00 91.62 84 LEU A N 1
ATOM 664 C CA . LEU A 1 84 ? 3.205 2.351 0.735 1.00 91.62 84 LEU A CA 1
ATOM 665 C C . LEU A 1 84 ? 3.368 3.464 1.781 1.00 91.62 84 LEU A C 1
ATOM 667 O O . LEU A 1 84 ? 2.649 3.464 2.780 1.00 91.62 84 LEU A O 1
ATOM 671 N N . LEU A 1 85 ? 4.292 4.415 1.577 1.00 88.62 85 LEU A N 1
ATOM 672 C CA . LEU A 1 85 ? 4.527 5.496 2.530 1.00 88.62 85 LEU A CA 1
ATOM 673 C C . LEU A 1 85 ? 3.261 6.306 2.853 1.00 88.62 85 LEU A C 1
ATOM 675 O O . LEU A 1 85 ? 3.069 6.559 4.035 1.00 88.62 85 LEU A O 1
ATOM 679 N N . PRO A 1 86 ? 2.365 6.672 1.911 1.00 91.69 86 PRO A N 1
ATOM 680 C CA . PRO A 1 86 ? 1.168 7.447 2.256 1.00 91.69 86 PRO A CA 1
ATOM 681 C C . PRO A 1 86 ? 0.314 6.813 3.368 1.00 91.69 86 PRO A C 1
ATOM 683 O O . PRO A 1 86 ? -0.121 7.514 4.280 1.00 91.69 86 PRO A O 1
ATOM 686 N N . ALA A 1 87 ? 0.181 5.481 3.385 1.00 89.31 87 ALA A N 1
ATOM 687 C CA . ALA A 1 87 ? -0.537 4.771 4.445 1.00 89.31 87 ALA A CA 1
ATOM 688 C C . ALA A 1 87 ? 0.122 4.953 5.826 1.00 89.31 87 ALA A C 1
ATOM 690 O O . ALA A 1 87 ? -0.572 5.101 6.831 1.00 89.31 87 ALA A O 1
ATOM 691 N N . LEU A 1 88 ? 1.457 5.033 5.882 1.00 83.25 88 LEU A N 1
ATOM 692 C CA . LEU A 1 88 ? 2.203 5.316 7.114 1.00 83.25 88 LEU A CA 1
ATOM 693 C C . LEU A 1 88 ? 1.889 6.709 7.680 1.00 83.25 88 LEU A C 1
ATOM 695 O O . LEU A 1 88 ? 2.021 6.915 8.885 1.00 83.25 88 LEU A O 1
ATOM 699 N N . GLY A 1 89 ? 1.436 7.651 6.846 1.00 85.31 89 GLY A N 1
ATOM 700 C CA . GLY A 1 89 ? 1.014 8.986 7.278 1.00 85.31 89 GLY A CA 1
ATOM 701 C C . GLY A 1 89 ? -0.098 8.934 8.322 1.00 85.31 89 GLY A C 1
ATOM 702 O O . GLY A 1 89 ? -0.055 9.683 9.291 1.00 85.31 89 GLY A O 1
ATOM 703 N N . ARG A 1 90 ? -1.003 7.950 8.221 1.00 86.00 90 ARG A N 1
ATOM 704 C CA . ARG A 1 90 ? -2.072 7.717 9.209 1.00 86.00 90 ARG A CA 1
ATOM 705 C C . ARG A 1 90 ? -1.568 7.231 10.567 1.00 86.00 90 ARG A C 1
ATOM 707 O O . ARG A 1 90 ? -2.289 7.294 11.555 1.00 86.00 90 ARG A O 1
ATOM 714 N N . HIS A 1 91 ? -0.329 6.751 10.627 1.00 77.88 91 HIS A N 1
ATOM 715 C CA . HIS A 1 91 ? 0.313 6.306 11.860 1.00 77.88 91 HIS A CA 1
ATOM 716 C C . HIS A 1 91 ? 1.287 7.325 12.430 1.00 77.88 91 HIS A C 1
ATOM 718 O O . HIS A 1 91 ? 1.631 7.226 13.604 1.00 77.88 91 HIS A O 1
ATOM 724 N N . PHE A 1 92 ? 1.820 8.227 11.611 1.00 78.19 92 PHE A N 1
ATOM 725 C CA . PHE A 1 92 ? 2.976 9.050 11.953 1.00 78.19 92 PHE A CA 1
ATOM 726 C C . PHE A 1 92 ? 2.573 10.496 12.145 1.00 78.19 92 PHE A C 1
ATOM 728 O O . PHE A 1 92 ? 1.799 11.030 11.362 1.00 78.19 92 PHE A O 1
ATOM 735 N N . ASN A 1 93 ? 3.186 11.159 13.124 1.00 79.19 93 ASN A N 1
ATOM 736 C CA . ASN A 1 93 ? 3.065 12.608 13.217 1.00 79.19 93 ASN A CA 1
ATOM 737 C C . ASN A 1 93 ? 3.733 13.301 12.015 1.00 79.19 93 ASN A C 1
ATOM 739 O O . ASN A 1 93 ? 4.540 12.711 11.288 1.00 79.19 93 ASN A O 1
ATOM 743 N N . GLY A 1 94 ? 3.409 14.578 11.806 1.00 81.44 94 GLY A N 1
ATOM 744 C CA . GLY A 1 94 ? 3.904 15.337 10.655 1.00 81.44 94 GLY A CA 1
ATOM 745 C C . GLY A 1 94 ? 5.434 15.365 10.533 1.00 81.44 94 GLY A C 1
ATOM 746 O O . GLY A 1 94 ? 5.959 15.314 9.423 1.00 81.44 94 GLY A O 1
ATOM 747 N N . GLU A 1 95 ? 6.174 15.393 11.646 1.00 78.94 95 GLU A N 1
ATOM 748 C CA . GLU A 1 95 ? 7.644 15.421 11.615 1.00 78.94 95 GLU A CA 1
ATOM 749 C C . GLU A 1 95 ? 8.246 14.085 11.189 1.00 78.94 95 GLU A C 1
ATOM 751 O O . GLU A 1 95 ? 9.140 14.029 10.340 1.00 78.94 95 GLU A O 1
ATOM 756 N N . GLN A 1 96 ? 7.724 13.004 11.768 1.00 78.62 96 GLN A N 1
ATOM 757 C CA . GLN A 1 96 ? 8.077 11.633 11.421 1.00 78.62 96 GLN A CA 1
ATOM 758 C C . GLN A 1 96 ? 7.847 11.381 9.940 1.00 78.62 96 GLN A C 1
ATOM 760 O O . GLN A 1 96 ? 8.719 10.854 9.248 1.00 78.62 96 GLN A O 1
ATOM 765 N N . PHE A 1 97 ? 6.684 11.808 9.454 1.00 82.12 97 PHE A N 1
ATOM 766 C CA . PHE A 1 97 ? 6.290 11.616 8.076 1.00 82.12 97 PHE A CA 1
ATOM 767 C C . PHE A 1 97 ? 7.178 12.404 7.107 1.00 82.12 97 PHE A C 1
ATOM 769 O O . PHE A 1 97 ? 7.705 11.831 6.153 1.00 82.12 97 PHE A O 1
ATOM 776 N N . ARG A 1 98 ? 7.463 13.679 7.410 1.00 84.88 98 ARG A N 1
ATOM 777 C CA . ARG A 1 98 ? 8.426 14.496 6.649 1.00 84.88 98 ARG A CA 1
ATOM 778 C C . ARG A 1 98 ? 9.802 13.844 6.583 1.00 84.88 98 ARG A C 1
ATOM 780 O O . ARG A 1 98 ? 10.390 13.746 5.511 1.00 84.88 98 ARG A O 1
ATOM 787 N N . SER A 1 99 ? 10.316 13.348 7.708 1.00 82.38 99 SER A N 1
ATOM 788 C CA . SER A 1 99 ? 11.613 12.672 7.703 1.00 82.38 99 SER A CA 1
ATOM 789 C C . SER A 1 99 ? 11.598 11.366 6.912 1.00 82.38 99 SER A C 1
ATOM 791 O O . SER A 1 99 ? 12.629 11.028 6.328 1.00 82.38 99 SER A O 1
ATOM 793 N N . ALA A 1 100 ? 10.482 10.635 6.900 1.00 82.31 100 ALA A N 1
ATOM 794 C CA . ALA A 1 100 ? 10.335 9.442 6.082 1.00 82.31 100 ALA A CA 1
ATOM 795 C C . ALA A 1 100 ? 10.406 9.802 4.586 1.00 82.31 100 ALA A C 1
ATOM 797 O O . ALA A 1 100 ? 11.204 9.207 3.862 1.00 82.31 100 ALA A O 1
ATOM 798 N N . ILE A 1 101 ? 9.688 10.842 4.148 1.00 86.94 101 ILE A N 1
ATOM 799 C CA . ILE A 1 101 ? 9.767 11.358 2.771 1.00 86.94 101 ILE A CA 1
ATOM 800 C C . ILE A 1 101 ? 11.215 11.738 2.427 1.00 86.94 101 ILE A C 1
ATOM 802 O O . ILE A 1 101 ? 11.769 11.223 1.457 1.00 86.94 101 ILE A O 1
ATOM 806 N N . THR A 1 102 ? 11.893 12.531 3.264 1.00 86.19 102 THR A N 1
ATOM 807 C CA . THR A 1 102 ? 13.312 12.883 3.059 1.00 86.19 102 THR A CA 1
ATOM 808 C C . THR A 1 102 ? 14.211 11.645 2.959 1.00 86.19 102 THR A C 1
ATOM 810 O O . THR A 1 102 ? 15.140 11.600 2.147 1.00 86.19 102 THR A O 1
ATOM 813 N N . GLY A 1 103 ? 13.936 10.609 3.753 1.00 84.12 103 GLY A N 1
ATOM 814 C CA . GLY A 1 103 ? 14.631 9.325 3.683 1.00 84.12 103 GLY A CA 1
ATOM 815 C C . GLY A 1 103 ? 14.433 8.601 2.348 1.00 84.12 103 GLY A C 1
ATOM 816 O O . GLY A 1 103 ? 15.372 7.975 1.860 1.00 84.12 103 GLY A O 1
ATOM 817 N N . CYS A 1 104 ? 13.256 8.713 1.730 1.00 86.44 104 CYS A N 1
ATOM 818 C CA . CYS A 1 104 ? 12.994 8.164 0.400 1.00 86.44 104 CYS A CA 1
ATOM 819 C C . CYS A 1 104 ? 13.750 8.900 -0.714 1.00 86.44 104 CYS A C 1
ATOM 821 O O . CYS A 1 104 ? 14.290 8.287 -1.638 1.00 86.44 104 CYS A O 1
ATOM 823 N N . LEU A 1 105 ? 13.809 10.226 -0.617 1.00 89.50 105 LEU A N 1
ATOM 824 C CA . LEU A 1 105 ? 14.428 11.079 -1.630 1.00 89.50 105 LEU A CA 1
ATOM 825 C C . LEU A 1 105 ? 15.963 11.007 -1.589 1.00 89.50 105 LEU A C 1
ATOM 827 O O . LEU A 1 105 ? 16.629 10.952 -2.625 1.00 89.50 105 LEU A O 1
ATOM 831 N N . SER A 1 106 ? 16.533 10.970 -0.385 1.00 84.56 106 SER A N 1
ATOM 832 C CA . SER A 1 106 ? 17.973 11.111 -0.171 1.00 84.56 106 SER A CA 1
ATOM 833 C C . SER A 1 106 ? 18.793 9.845 -0.461 1.00 84.56 106 SER A C 1
ATOM 835 O O . SER A 1 106 ? 18.293 8.723 -0.564 1.00 84.56 106 SER A O 1
ATOM 837 N N . SER A 1 107 ? 20.107 10.045 -0.616 1.00 72.44 107 SER A N 1
ATOM 838 C CA . SER A 1 107 ? 21.111 8.982 -0.769 1.00 72.44 107 SER A CA 1
ATOM 839 C C . SER A 1 107 ? 21.618 8.404 0.545 1.00 72.44 107 SER A C 1
ATOM 841 O O . SER A 1 107 ? 22.269 7.357 0.540 1.00 72.44 107 SER A O 1
ATOM 843 N N . VAL A 1 108 ? 21.310 9.075 1.652 1.00 64.31 108 VAL A N 1
ATOM 844 C CA . VAL A 1 108 ? 21.619 8.647 3.010 1.00 64.31 108 VAL A CA 1
ATOM 845 C C . VAL A 1 108 ? 20.384 7.966 3.566 1.00 64.31 108 VAL A C 1
ATOM 847 O O . VAL A 1 108 ? 19.265 8.427 3.365 1.00 64.31 108 VAL A O 1
ATOM 850 N N . SER A 1 109 ? 20.572 6.879 4.305 1.00 57.41 109 SER A N 1
ATOM 851 C CA . SER A 1 109 ? 19.467 6.206 4.970 1.00 57.41 109 SER A CA 1
ATOM 852 C C . SER A 1 109 ? 19.006 7.020 6.194 1.00 57.41 109 SER A C 1
ATOM 854 O O . SER A 1 109 ? 19.273 6.654 7.344 1.00 57.41 109 SER A O 1
ATOM 856 N N . VAL A 1 110 ? 18.389 8.184 5.971 1.00 48.16 110 VAL A N 1
ATOM 857 C CA . VAL A 1 110 ? 17.847 9.023 7.044 1.00 48.16 110 VAL A CA 1
ATOM 858 C C . VAL A 1 110 ? 16.681 8.264 7.665 1.00 48.16 110 VAL A C 1
ATOM 860 O O . VAL A 1 110 ? 15.610 8.153 7.081 1.00 48.16 110 VAL A O 1
ATOM 863 N N . GLY A 1 111 ? 16.933 7.629 8.811 1.00 46.44 111 GLY A N 1
ATOM 864 C CA . GLY A 1 111 ? 15.941 6.835 9.540 1.00 46.44 111 GLY A CA 1
ATOM 865 C C . GLY A 1 111 ? 15.537 5.510 8.893 1.00 46.44 111 GLY A C 1
ATOM 866 O O . GLY A 1 111 ? 14.998 4.655 9.584 1.00 46.44 111 GLY A O 1
ATOM 867 N N . THR A 1 112 ? 15.842 5.278 7.619 1.00 50.38 112 THR A N 1
ATOM 868 C CA . THR A 1 112 ? 15.258 4.215 6.786 1.00 50.38 112 THR A CA 1
ATOM 869 C C . THR A 1 112 ? 15.411 2.787 7.323 1.00 50.38 112 THR A C 1
ATOM 871 O O . THR A 1 112 ? 14.409 2.083 7.355 1.00 50.38 112 THR A O 1
ATOM 874 N N . PRO A 1 113 ? 16.577 2.325 7.820 1.00 47.56 113 PRO A N 1
ATOM 875 C CA . PRO A 1 113 ? 16.728 0.945 8.288 1.00 47.56 113 PRO A CA 1
ATOM 876 C C . PRO A 1 113 ? 15.977 0.697 9.600 1.00 47.56 113 PRO A C 1
ATOM 878 O O . PRO A 1 113 ? 15.560 -0.422 9.869 1.00 47.56 113 PRO A O 1
ATOM 881 N N . LYS A 1 114 ? 15.781 1.744 10.413 1.00 47.06 114 LYS A N 1
ATOM 882 C CA . LYS A 1 114 ? 15.129 1.664 11.729 1.00 47.06 114 LYS A CA 1
ATOM 883 C C . LYS A 1 114 ? 13.632 1.989 11.666 1.00 47.06 114 LYS A C 1
ATOM 885 O O . LYS A 1 114 ? 12.871 1.370 12.396 1.00 47.06 114 LYS A O 1
ATOM 890 N N . ILE A 1 115 ? 13.212 2.855 10.737 1.00 52.22 115 ILE A N 1
ATOM 891 C CA . ILE A 1 115 ? 11.813 2.993 10.305 1.00 52.22 115 ILE A CA 1
ATOM 892 C C . ILE A 1 115 ? 11.363 1.660 9.677 1.00 52.22 115 ILE A C 1
ATOM 894 O O . ILE A 1 115 ? 10.382 1.072 10.104 1.00 52.22 115 ILE A O 1
ATOM 898 N N . CYS A 1 116 ? 12.126 1.072 8.753 1.00 50.03 116 CYS A N 1
ATOM 899 C CA . CYS A 1 116 ? 11.751 -0.223 8.171 1.00 50.03 116 CYS A CA 1
ATOM 900 C C . CYS A 1 116 ? 11.764 -1.378 9.193 1.00 50.03 116 CYS A C 1
ATOM 902 O O . CYS A 1 116 ? 10.912 -2.260 9.111 1.00 50.03 116 CYS A O 1
ATOM 904 N N . ALA A 1 117 ? 12.685 -1.382 10.168 1.00 48.53 117 ALA A N 1
ATOM 905 C CA . ALA A 1 117 ? 12.751 -2.435 11.190 1.00 48.53 117 ALA A CA 1
ATOM 906 C C . ALA A 1 117 ? 11.569 -2.417 12.179 1.00 48.53 117 ALA A C 1
ATOM 908 O O . ALA A 1 117 ? 11.200 -3.474 12.680 1.00 48.53 117 ALA A O 1
ATOM 909 N N . GLY A 1 118 ? 10.968 -1.251 12.450 1.00 51.62 118 GLY A N 1
ATOM 910 C CA . GLY A 1 118 ? 9.809 -1.122 13.345 1.00 51.62 118 GLY A CA 1
ATOM 911 C C . GLY A 1 118 ? 8.444 -1.283 12.664 1.00 51.62 118 GLY A C 1
ATOM 912 O O . GLY A 1 118 ? 7.455 -1.511 13.351 1.00 51.62 118 GLY A O 1
ATOM 913 N N . HIS A 1 119 ? 8.382 -1.184 11.330 1.00 60.38 119 HIS A N 1
ATOM 914 C CA . HIS A 1 119 ? 7.127 -1.012 10.581 1.00 60.38 119 HIS A CA 1
ATOM 915 C C . HIS A 1 119 ? 6.835 -2.122 9.556 1.00 60.38 119 HIS A C 1
ATOM 917 O O . HIS A 1 119 ? 6.048 -1.929 8.632 1.00 60.38 119 HIS A O 1
ATOM 923 N N . GLN A 1 120 ? 7.377 -3.332 9.764 1.00 59.00 120 GLN A N 1
ATOM 924 C CA . GLN A 1 120 ? 6.917 -4.560 9.075 1.00 59.00 120 GLN A CA 1
ATOM 925 C C . GLN A 1 120 ? 5.429 -4.869 9.321 1.00 59.00 120 GLN A C 1
ATOM 927 O O . GLN A 1 120 ? 4.859 -5.773 8.728 1.00 59.00 120 GLN A O 1
ATOM 932 N N . THR A 1 121 ? 4.804 -4.121 10.216 1.00 70.31 121 THR A N 1
ATOM 933 C CA . THR A 1 121 ? 3.424 -4.249 10.650 1.00 70.31 121 THR A CA 1
ATOM 934 C C . THR A 1 121 ? 2.445 -3.405 9.833 1.00 70.31 121 THR A C 1
ATOM 936 O O . THR A 1 121 ? 1.262 -3.346 10.158 1.00 70.31 121 THR A O 1
ATOM 939 N N . VAL A 1 122 ? 2.942 -2.727 8.794 1.00 76.25 122 VAL A N 1
ATOM 940 C CA . VAL A 1 122 ? 2.143 -1.898 7.879 1.00 76.25 122 VAL A CA 1
ATOM 941 C C . VAL A 1 122 ? 1.748 -2.656 6.619 1.00 76.25 122 VAL A C 1
ATOM 943 O O . VAL A 1 122 ? 0.820 -2.253 5.929 1.00 76.25 122 VAL A O 1
ATOM 946 N N . PHE A 1 123 ? 2.422 -3.762 6.312 1.00 82.69 123 PHE A N 1
ATOM 947 C CA . PHE A 1 123 ? 2.188 -4.522 5.093 1.00 82.69 123 PHE A CA 1
ATOM 948 C C . PHE A 1 123 ? 2.348 -6.029 5.315 1.00 82.69 123 PHE A C 1
ATOM 950 O O . PHE A 1 123 ? 3.075 -6.468 6.205 1.00 82.69 123 PHE A O 1
ATOM 957 N N . HIS A 1 124 ? 1.700 -6.832 4.473 1.00 83.12 124 HIS A N 1
ATOM 958 C CA . HIS A 1 124 ? 1.823 -8.286 4.472 1.00 83.12 124 HIS A CA 1
ATOM 959 C C . HIS A 1 124 ? 3.269 -8.727 4.249 1.00 83.12 124 HIS A C 1
ATOM 961 O O . HIS A 1 124 ? 3.999 -8.148 3.447 1.00 83.12 124 HIS A O 1
ATOM 967 N N . SER A 1 125 ? 3.695 -9.811 4.898 1.00 81.56 125 SER A N 1
ATOM 968 C CA . SER A 1 125 ? 5.032 -10.384 4.681 1.00 81.56 125 SER A CA 1
ATOM 969 C C . SER A 1 125 ? 5.210 -10.930 3.259 1.00 81.56 125 SER A C 1
ATOM 971 O O . SER A 1 125 ? 6.270 -10.752 2.652 1.00 81.56 125 SER A O 1
ATOM 973 N N . ASN A 1 126 ? 4.155 -11.513 2.694 1.00 88.50 126 ASN A N 1
ATOM 974 C CA . ASN A 1 126 ? 4.113 -11.999 1.319 1.00 88.50 126 ASN A CA 1
ATOM 975 C C . ASN A 1 126 ? 3.350 -11.022 0.430 1.00 88.50 126 ASN A C 1
ATOM 977 O O . ASN A 1 126 ? 2.435 -10.350 0.897 1.00 88.50 126 ASN A O 1
ATOM 981 N N . PHE A 1 127 ? 3.694 -10.997 -0.856 1.00 92.56 127 PHE A N 1
ATOM 982 C CA . PHE A 1 127 ? 2.872 -10.303 -1.835 1.00 92.56 127 PHE A CA 1
ATOM 983 C C . PHE A 1 127 ? 1.501 -10.967 -1.954 1.00 92.56 127 PHE A C 1
ATOM 985 O O . PHE A 1 127 ? 1.397 -12.199 -1.955 1.00 92.56 127 PHE A O 1
ATOM 992 N N . ALA A 1 128 ? 0.469 -10.138 -2.071 1.00 95.31 128 ALA A N 1
ATOM 993 C CA . ALA A 1 128 ? -0.899 -10.580 -2.284 1.00 95.31 128 ALA A CA 1
ATOM 994 C C . ALA A 1 128 ? -1.504 -9.921 -3.530 1.00 95.31 128 ALA A C 1
ATOM 996 O O . ALA A 1 128 ? -1.163 -8.784 -3.873 1.00 95.31 128 ALA A O 1
ATOM 997 N N . CYS A 1 129 ? -2.393 -10.629 -4.223 1.00 97.00 129 CYS A N 1
ATOM 998 C CA . CYS A 1 129 ? -3.134 -10.085 -5.357 1.00 97.00 129 CYS A CA 1
ATOM 999 C C . CYS A 1 129 ? -4.589 -10.554 -5.390 1.00 97.00 129 CYS A C 1
ATOM 1001 O O . CYS A 1 129 ? -4.957 -11.569 -4.800 1.00 97.00 129 CYS A O 1
ATOM 1003 N N . CYS A 1 130 ? -5.401 -9.798 -6.124 1.00 97.94 130 CYS A N 1
ATOM 1004 C CA . CYS A 1 130 ? -6.754 -10.165 -6.508 1.00 97.94 130 CYS A CA 1
ATOM 1005 C C . CYS A 1 130 ? -6.699 -10.990 -7.810 1.00 97.94 130 CYS A C 1
ATOM 1007 O O . CYS A 1 130 ? -6.167 -10.483 -8.802 1.00 97.94 130 CYS A O 1
ATOM 1009 N N . PRO A 1 131 ? -7.250 -12.219 -7.859 1.00 97.44 131 PRO A N 1
ATOM 1010 C CA . PRO A 1 131 ? -7.307 -13.011 -9.092 1.00 97.44 131 PRO A CA 1
ATOM 1011 C C . PRO A 1 131 ? -8.059 -12.312 -10.231 1.00 97.44 131 PRO A C 1
ATOM 1013 O O . PRO A 1 131 ? -7.710 -12.502 -11.394 1.00 97.44 131 PRO A O 1
ATOM 1016 N N . ILE A 1 132 ? -9.062 -11.492 -9.897 1.00 98.25 132 ILE A N 1
ATOM 1017 C CA . ILE A 1 132 ? -9.868 -10.758 -10.878 1.00 98.25 132 ILE A CA 1
ATOM 1018 C C . ILE A 1 132 ? -9.076 -9.577 -11.453 1.00 98.25 132 ILE A C 1
ATOM 1020 O O . ILE A 1 132 ? -8.987 -9.480 -12.673 1.00 98.25 132 ILE A O 1
ATOM 1024 N N . CYS A 1 133 ? -8.399 -8.763 -10.620 1.00 98.38 133 CYS A N 1
ATOM 1025 C CA . CYS A 1 133 ? -7.497 -7.709 -11.118 1.00 98.38 133 CYS A CA 1
ATOM 1026 C C . CYS A 1 133 ? -6.466 -8.275 -12.090 1.00 98.38 133 CYS A C 1
ATOM 1028 O O . CYS A 1 133 ? -6.281 -7.744 -13.177 1.00 98.38 133 CYS A O 1
ATOM 1030 N N . VAL A 1 134 ? -5.835 -9.391 -11.715 1.00 98.12 134 VAL A N 1
ATOM 1031 C CA . VAL A 1 134 ? -4.811 -10.027 -12.545 1.00 98.12 134 VAL A CA 1
ATOM 1032 C C . VAL A 1 134 ? -5.375 -10.468 -13.894 1.00 98.12 134 VAL A C 1
ATOM 1034 O O . VAL A 1 134 ? -4.700 -10.308 -14.906 1.00 98.12 134 VAL A O 1
ATOM 1037 N N . ALA A 1 135 ? -6.590 -11.022 -13.929 1.00 97.69 135 ALA A N 1
ATOM 1038 C CA . ALA A 1 135 ? -7.225 -11.432 -15.177 1.00 97.69 135 ALA A CA 1
ATOM 1039 C C . ALA A 1 135 ? -7.566 -10.226 -16.070 1.00 97.69 135 ALA A C 1
ATOM 1041 O O . ALA A 1 135 ? -7.187 -10.224 -17.239 1.00 97.69 135 ALA A O 1
ATOM 1042 N N . GLU A 1 136 ? -8.209 -9.197 -15.510 1.00 97.88 136 GLU A N 1
ATOM 1043 C CA . GLU A 1 136 ? -8.586 -7.973 -16.231 1.00 97.88 136 GLU A CA 1
ATOM 1044 C C . GLU A 1 136 ? -7.360 -7.242 -16.793 1.00 97.88 136 GLU A C 1
ATOM 1046 O O . GLU A 1 136 ? -7.347 -6.836 -17.950 1.00 97.88 136 GLU A O 1
ATOM 1051 N N . GLU A 1 137 ? -6.294 -7.110 -16.005 1.00 98.06 137 GLU A N 1
ATOM 1052 C CA . GLU A 1 137 ? -5.067 -6.422 -16.420 1.00 98.06 137 GLU A CA 1
ATOM 1053 C C . GLU A 1 137 ? -4.303 -7.199 -17.490 1.00 98.06 137 GLU A C 1
ATOM 1055 O O . GLU A 1 137 ? -3.781 -6.611 -18.436 1.00 98.06 137 GLU A O 1
ATOM 1060 N N . GLN A 1 138 ? -4.259 -8.530 -17.391 1.00 96.56 138 GLN A N 1
ATOM 1061 C CA . GLN A 1 138 ? -3.668 -9.347 -18.448 1.00 96.56 138 GLN A CA 1
ATOM 1062 C C . GLN A 1 138 ? -4.441 -9.232 -19.763 1.00 96.56 138 GLN A C 1
ATOM 1064 O O . GLN A 1 138 ? -3.812 -9.217 -20.818 1.00 96.56 138 GLN A O 1
ATOM 1069 N N . GLU A 1 139 ? -5.767 -9.128 -19.707 1.00 97.06 139 GLU A N 1
ATOM 1070 C CA . GLU A 1 139 ? -6.612 -8.954 -20.889 1.00 97.06 139 GLU A CA 1
ATOM 1071 C C . GLU A 1 139 ? -6.487 -7.547 -21.495 1.00 97.06 139 GLU A C 1
ATOM 1073 O O . GLU A 1 139 ? -6.339 -7.410 -22.706 1.00 97.06 139 GLU A O 1
ATOM 1078 N N . GLN A 1 140 ? -6.489 -6.504 -20.663 1.00 97.06 140 GLN A N 1
ATOM 1079 C CA . GLN A 1 140 ? -6.514 -5.108 -21.115 1.00 97.06 140 GLN A CA 1
ATOM 1080 C C . GLN A 1 140 ? -5.125 -4.540 -21.429 1.00 97.06 140 GLN A C 1
ATOM 1082 O O . GLN A 1 140 ? -4.966 -3.770 -22.373 1.00 97.06 140 GLN A O 1
ATOM 1087 N N . LEU A 1 141 ? -4.118 -4.887 -20.624 1.00 96.56 141 LEU A N 1
ATOM 1088 C CA . LEU A 1 141 ? -2.770 -4.310 -20.686 1.00 96.56 141 LEU A CA 1
ATOM 1089 C C . LEU A 1 141 ? -1.723 -5.304 -21.209 1.00 96.56 141 LEU A C 1
ATOM 1091 O O . LEU A 1 141 ? -0.603 -4.906 -21.535 1.00 96.56 141 LEU A O 1
ATOM 1095 N N . GLY A 1 142 ? -2.044 -6.601 -21.250 1.00 95.81 142 GLY A N 1
ATOM 1096 C CA . GLY A 1 142 ? -1.093 -7.673 -21.566 1.00 95.81 142 GLY A CA 1
ATOM 1097 C C . GLY A 1 142 ? -0.175 -8.063 -20.399 1.00 95.81 142 GLY A C 1
ATOM 1098 O O . GLY A 1 142 ? 0.674 -8.946 -20.535 1.00 95.81 142 GLY A O 1
ATOM 1099 N N . PHE A 1 143 ? -0.316 -7.424 -19.236 1.00 95.88 143 PHE A N 1
ATOM 1100 C CA . PHE A 1 143 ? 0.436 -7.729 -18.022 1.00 95.88 143 PHE A CA 1
ATOM 1101 C C . PHE A 1 143 ? -0.383 -7.358 -16.785 1.00 95.88 143 PHE A C 1
ATOM 1103 O O . PHE A 1 143 ? -1.126 -6.388 -16.809 1.00 95.88 143 PHE A O 1
ATOM 1110 N N . ALA A 1 144 ? -0.185 -8.089 -15.689 1.00 97.38 144 ALA A N 1
ATOM 1111 C CA . ALA A 1 144 ? -0.688 -7.708 -14.371 1.00 97.38 144 ALA A CA 1
ATOM 1112 C C . ALA A 1 144 ? 0.441 -7.144 -13.506 1.00 97.38 144 ALA A C 1
ATOM 1114 O O . ALA A 1 144 ? 1.627 -7.390 -13.773 1.00 97.38 144 ALA A O 1
ATOM 1115 N N . TYR A 1 145 ? 0.076 -6.418 -12.454 1.00 97.50 145 TYR A N 1
ATOM 1116 C CA . TYR A 1 145 ? 1.033 -5.763 -11.568 1.00 97.50 145 TYR A CA 1
ATOM 1117 C C . TYR A 1 145 ? 0.661 -5.896 -10.088 1.00 97.50 145 TYR A C 1
ATOM 1119 O O . TYR A 1 145 ? -0.459 -6.241 -9.715 1.00 97.50 145 TYR A O 1
ATOM 1127 N N . TRP A 1 146 ? 1.636 -5.676 -9.203 1.00 97.06 146 TRP A N 1
ATOM 1128 C CA . TRP A 1 146 ? 1.370 -5.691 -7.763 1.00 97.06 146 TRP A CA 1
ATOM 1129 C C . TRP A 1 146 ? 0.722 -4.373 -7.343 1.00 97.06 146 TRP A C 1
ATOM 1131 O O . TRP A 1 146 ? 1.371 -3.328 -7.376 1.00 97.06 146 TRP A O 1
ATOM 1141 N N . HIS A 1 147 ? -0.539 -4.426 -6.915 1.00 97.62 147 HIS A N 1
ATOM 1142 C CA . HIS A 1 147 ? -1.218 -3.259 -6.354 1.00 97.62 147 HIS A CA 1
ATOM 1143 C C . HIS A 1 147 ? -0.692 -2.906 -4.970 1.00 97.62 147 HIS A C 1
ATOM 1145 O O . HIS A 1 147 ? -0.503 -3.800 -4.142 1.00 97.62 147 HIS A O 1
ATOM 1151 N N . ARG A 1 148 ? -0.559 -1.614 -4.675 1.00 96.12 148 ARG A N 1
ATOM 1152 C CA . ARG A 1 148 ? -0.199 -1.114 -3.341 1.00 96.12 148 ARG A CA 1
ATOM 1153 C C . ARG A 1 148 ? -1.268 -1.447 -2.308 1.00 96.12 148 ARG A C 1
ATOM 1155 O O . ARG A 1 148 ? -0.932 -1.958 -1.242 1.00 96.12 148 ARG A O 1
ATOM 1162 N N . SER A 1 149 ? -2.539 -1.212 -2.641 1.00 96.38 149 SER A N 1
ATOM 1163 C CA . SER A 1 149 ? -3.669 -1.429 -1.726 1.00 96.38 149 SER A CA 1
ATOM 1164 C C . SER A 1 149 ? -3.751 -2.866 -1.207 1.00 96.38 149 SER A C 1
ATOM 1166 O O . SER A 1 149 ? -4.064 -3.079 -0.041 1.00 96.38 149 SER A O 1
ATOM 1168 N N . HIS A 1 150 ? -3.367 -3.851 -2.022 1.00 96.88 150 HIS A N 1
ATOM 1169 C CA . HIS A 1 150 ? -3.343 -5.263 -1.631 1.00 96.88 150 HIS A CA 1
ATOM 1170 C C . HIS A 1 150 ? -2.208 -5.624 -0.660 1.00 96.88 150 HIS A C 1
ATOM 1172 O O . HIS A 1 150 ? -2.216 -6.704 -0.071 1.00 96.88 150 HIS A O 1
ATOM 1178 N N . GLN A 1 151 ? -1.196 -4.765 -0.507 1.00 95.00 151 GLN A N 1
ATOM 1179 C CA . GLN A 1 151 ? -0.039 -5.085 0.326 1.00 95.00 151 GLN A CA 1
ATOM 1180 C C . GLN A 1 151 ? -0.208 -4.638 1.774 1.00 95.00 151 GLN A C 1
ATOM 1182 O O . GLN A 1 151 ? 0.562 -5.104 2.603 1.00 95.00 151 GLN A O 1
ATOM 1187 N N . LEU A 1 152 ? -1.166 -3.767 2.095 1.00 92.75 152 LEU A N 1
ATOM 1188 C CA . LEU A 1 152 ? -1.308 -3.194 3.434 1.00 92.75 152 LEU A CA 1
ATOM 1189 C C . LEU A 1 152 ? -1.809 -4.208 4.462 1.00 92.75 152 LEU A C 1
ATOM 1191 O O . LEU A 1 152 ? -2.683 -5.019 4.186 1.00 92.75 152 LEU A O 1
ATOM 1195 N N . ASP A 1 153 ? -1.264 -4.135 5.669 1.00 89.50 153 ASP A N 1
ATOM 1196 C CA . ASP A 1 153 ? -1.646 -5.005 6.772 1.00 89.50 153 ASP A CA 1
ATOM 1197 C C . ASP A 1 153 ? -3.101 -4.762 7.188 1.00 89.50 153 ASP A C 1
ATOM 1199 O O . ASP A 1 153 ? -3.536 -3.620 7.314 1.00 89.50 153 ASP A O 1
ATOM 1203 N N . GLY A 1 154 ? -3.850 -5.839 7.416 1.00 88.38 154 GLY A N 1
ATOM 1204 C CA . GLY A 1 154 ? -5.284 -5.765 7.708 1.00 88.38 154 GLY A CA 1
ATOM 1205 C C . GLY A 1 154 ? -6.182 -5.699 6.469 1.00 88.38 154 GLY A C 1
ATOM 1206 O O . GLY A 1 154 ? -7.401 -5.722 6.612 1.00 88.38 154 GLY A O 1
ATOM 1207 N N . VAL A 1 155 ? -5.615 -5.678 5.258 1.00 93.31 155 VAL A N 1
ATOM 1208 C CA . VAL A 1 155 ? -6.381 -5.760 4.007 1.00 93.31 155 VAL A CA 1
ATOM 1209 C C . VAL A 1 155 ? -6.445 -7.209 3.532 1.00 93.31 155 VAL A C 1
ATOM 1211 O O . VAL A 1 155 ? -5.494 -7.723 2.957 1.00 93.31 155 VAL A O 1
ATOM 1214 N N . ALA A 1 156 ? -7.572 -7.884 3.748 1.00 93.56 156 ALA A N 1
ATOM 1215 C CA . ALA A 1 156 ? -7.746 -9.272 3.306 1.00 93.56 156 ALA A CA 1
ATOM 1216 C C . ALA A 1 156 ? -8.523 -9.408 1.986 1.00 93.56 156 ALA A C 1
ATOM 1218 O O . ALA A 1 156 ? -8.472 -10.462 1.357 1.00 93.56 156 ALA A O 1
ATOM 1219 N N . THR A 1 157 ? -9.200 -8.349 1.531 1.00 95.75 157 THR A N 1
ATOM 1220 C CA . THR A 1 157 ? -9.999 -8.343 0.298 1.00 95.75 157 THR A CA 1
ATOM 1221 C C . THR A 1 157 ? -9.574 -7.237 -0.662 1.00 95.75 157 THR A C 1
ATOM 1223 O O . THR A 1 157 ? -8.950 -6.242 -0.288 1.00 95.75 157 THR A O 1
ATOM 1226 N N . CYS A 1 158 ? -9.904 -7.411 -1.938 1.00 97.62 158 CYS A N 1
ATOM 1227 C CA . CYS A 1 158 ? -9.738 -6.376 -2.945 1.00 97.62 158 CYS A CA 1
ATOM 1228 C C . CYS A 1 158 ? -10.774 -5.261 -2.740 1.00 97.62 158 CYS A C 1
ATOM 1230 O O . CYS A 1 158 ? -11.974 -5.525 -2.748 1.00 97.62 158 CYS A O 1
ATOM 1232 N N . HIS A 1 159 ? -10.329 -4.006 -2.650 1.00 96.50 159 HIS A N 1
ATOM 1233 C CA . HIS A 1 159 ? -11.229 -2.850 -2.544 1.00 96.50 159 HIS A CA 1
ATOM 1234 C C . HIS A 1 159 ? -12.143 -2.682 -3.775 1.00 96.50 159 HIS A C 1
ATOM 1236 O O . HIS A 1 159 ? -13.228 -2.120 -3.650 1.00 96.50 159 HIS A O 1
ATOM 1242 N N . ARG A 1 160 ? -11.707 -3.170 -4.950 1.00 96.69 160 ARG A N 1
ATOM 1243 C CA . ARG A 1 160 ? -12.438 -3.084 -6.223 1.00 96.69 160 ARG A CA 1
ATOM 1244 C C . ARG A 1 160 ? -13.427 -4.231 -6.412 1.00 96.69 160 ARG A C 1
ATOM 1246 O O . ARG A 1 160 ? -14.569 -3.996 -6.784 1.00 96.69 160 ARG A O 1
ATOM 1253 N N . HIS A 1 161 ? -12.990 -5.466 -6.165 1.00 97.06 161 HIS A N 1
ATOM 1254 C CA . HIS A 1 161 ? -13.773 -6.666 -6.492 1.00 97.06 161 HIS A CA 1
ATOM 1255 C C . HIS A 1 161 ? -14.384 -7.382 -5.288 1.00 97.06 161 HIS A C 1
ATOM 1257 O O . HIS A 1 161 ? -15.189 -8.290 -5.468 1.00 97.06 161 HIS A O 1
ATOM 1263 N N . GLY A 1 162 ? -13.975 -7.044 -4.065 1.00 95.75 162 GLY A N 1
ATOM 1264 C CA . GLY A 1 162 ? -14.480 -7.669 -2.841 1.00 95.75 162 GLY A CA 1
ATOM 1265 C C . GLY A 1 162 ? -14.108 -9.144 -2.656 1.00 95.75 162 GLY A C 1
ATOM 1266 O O . GLY A 1 162 ? -14.593 -9.765 -1.716 1.00 95.75 162 GLY A O 1
ATOM 1267 N N . CYS A 1 163 ? -13.279 -9.728 -3.526 1.00 95.69 163 CYS A N 1
ATOM 1268 C CA . CYS A 1 163 ? -12.765 -11.082 -3.336 1.00 95.69 163 CYS A CA 1
ATOM 1269 C C . CYS A 1 163 ? -11.524 -11.082 -2.438 1.00 95.69 163 CYS A C 1
ATOM 1271 O O . CYS A 1 163 ? -10.799 -10.086 -2.346 1.00 95.69 163 CYS A O 1
ATOM 1273 N N . ASP A 1 164 ? -11.249 -12.229 -1.837 1.00 95.19 164 ASP A N 1
ATOM 1274 C CA . ASP A 1 164 ? -10.105 -12.463 -0.973 1.00 95.19 164 ASP A CA 1
ATOM 1275 C C . ASP A 1 164 ? -8.796 -12.299 -1.756 1.00 95.19 164 ASP A C 1
ATOM 1277 O O . ASP A 1 164 ? -8.641 -12.762 -2.896 1.00 95.19 164 ASP A O 1
ATOM 1281 N N . LEU A 1 165 ? -7.829 -11.643 -1.123 1.00 96.38 165 LEU A N 1
ATOM 1282 C CA . LEU A 1 165 ? -6.483 -11.516 -1.650 1.00 96.38 165 LEU A CA 1
ATOM 1283 C C . LEU A 1 165 ? -5.720 -12.815 -1.428 1.00 96.38 165 LEU A C 1
ATOM 1285 O O . LEU A 1 165 ? -5.664 -13.370 -0.331 1.00 96.38 165 LEU A O 1
ATOM 1289 N N . ILE A 1 166 ? -5.063 -13.284 -2.480 1.00 95.62 166 ILE A N 1
ATOM 1290 C CA . ILE A 1 166 ? -4.283 -14.513 -2.431 1.00 95.62 166 ILE A CA 1
ATOM 1291 C C . ILE A 1 166 ? -2.796 -14.191 -2.373 1.00 95.62 166 ILE A C 1
ATOM 1293 O O . ILE A 1 166 ? -2.291 -13.382 -3.140 1.00 95.62 166 ILE A O 1
ATOM 1297 N N . SER A 1 167 ? -2.075 -14.864 -1.479 1.00 95.12 167 SER A N 1
ATOM 1298 C CA . SER A 1 167 ? -0.600 -14.885 -1.442 1.00 95.12 167 SER A CA 1
ATOM 1299 C C . SER A 1 167 ? -0.031 -16.282 -1.721 1.00 95.12 167 SER A C 1
ATOM 1301 O O . SER A 1 167 ? 1.177 -16.477 -1.886 1.00 95.12 167 SER A O 1
ATOM 1303 N N . ARG A 1 168 ? -0.910 -17.286 -1.797 1.00 94.81 168 ARG A N 1
ATOM 1304 C CA . ARG A 1 168 ? -0.592 -18.688 -2.071 1.00 94.81 168 ARG A CA 1
ATOM 1305 C C . ARG A 1 168 ? -1.625 -19.275 -3.020 1.00 94.81 168 ARG A C 1
ATOM 1307 O O . ARG A 1 168 ? -2.797 -18.916 -2.976 1.00 94.81 168 ARG A O 1
ATOM 1314 N N . CYS A 1 169 ? -1.193 -20.215 -3.850 1.00 94.94 169 CYS A N 1
ATOM 1315 C CA . CYS A 1 169 ? -2.085 -20.980 -4.706 1.00 94.94 169 CYS A CA 1
ATOM 1316 C C . CYS A 1 169 ? -3.073 -21.797 -3.858 1.00 94.94 169 CYS A C 1
ATOM 1318 O O . CYS A 1 169 ? -2.663 -22.520 -2.950 1.00 94.94 169 CYS A O 1
ATOM 1320 N N . GLN A 1 170 ? -4.361 -21.735 -4.190 1.00 93.75 170 GLN A N 1
ATOM 1321 C CA . GLN A 1 170 ? -5.421 -22.458 -3.475 1.00 93.75 170 GLN A CA 1
ATOM 1322 C C . GLN A 1 170 ? -5.315 -23.984 -3.629 1.00 93.75 170 GLN A C 1
ATOM 1324 O O . GLN A 1 170 ? -5.746 -24.719 -2.748 1.00 93.75 170 GLN A O 1
ATOM 1329 N N . TYR A 1 171 ? -4.684 -24.460 -4.708 1.00 95.56 171 TYR A N 1
ATOM 1330 C CA . TYR A 1 171 ? -4.542 -25.889 -4.996 1.00 95.56 171 TYR A CA 1
ATOM 1331 C C . TYR A 1 171 ? -3.261 -26.484 -4.406 1.00 95.56 171 TYR A C 1
ATOM 1333 O O . TYR A 1 171 ? -3.317 -27.449 -3.656 1.00 95.56 171 TYR A O 1
ATOM 1341 N N . CYS A 1 172 ? -2.093 -25.917 -4.737 1.00 96.06 172 CYS A N 1
ATOM 1342 C CA . CYS A 1 172 ? -0.795 -26.486 -4.347 1.00 96.06 172 CYS A CA 1
ATOM 1343 C C . CYS A 1 172 ? -0.129 -25.773 -3.161 1.00 96.06 172 CYS A C 1
ATOM 1345 O O . CYS A 1 172 ? 0.972 -26.146 -2.766 1.00 96.06 172 CYS A O 1
ATOM 1347 N N . ARG A 1 173 ? -0.752 -24.717 -2.613 1.00 95.12 173 ARG A N 1
ATOM 1348 C CA . ARG A 1 173 ? -0.290 -23.936 -1.443 1.00 95.12 173 ARG A CA 1
ATOM 1349 C C . ARG A 1 173 ? 1.085 -23.258 -1.578 1.00 95.12 173 ARG A C 1
ATOM 1351 O O . ARG A 1 173 ? 1.541 -22.593 -0.639 1.00 95.12 173 ARG A O 1
ATOM 1358 N N . ARG A 1 174 ? 1.729 -23.341 -2.749 1.00 93.56 174 ARG A N 1
ATOM 1359 C CA . ARG A 1 174 ? 2.950 -22.589 -3.075 1.00 93.56 174 ARG A CA 1
ATOM 1360 C C . ARG A 1 174 ? 2.648 -21.088 -3.082 1.00 93.56 174 ARG A C 1
ATOM 1362 O O . ARG A 1 174 ? 1.580 -20.680 -3.536 1.00 93.56 174 ARG A O 1
ATOM 1369 N N . ALA A 1 175 ? 3.579 -20.281 -2.573 1.00 92.94 175 ALA A N 1
ATOM 1370 C CA . ALA A 1 175 ? 3.494 -18.826 -2.664 1.00 92.94 175 ALA A CA 1
ATOM 1371 C C . ALA A 1 175 ? 3.389 -18.384 -4.130 1.00 92.94 175 ALA A C 1
ATOM 1373 O O . ALA A 1 175 ? 4.041 -18.968 -4.996 1.00 92.94 175 ALA A O 1
ATOM 1374 N N . ILE A 1 176 ? 2.560 -17.377 -4.401 1.00 92.31 176 ILE A N 1
ATOM 1375 C CA . ILE A 1 176 ? 2.397 -16.835 -5.762 1.00 92.31 176 ILE A CA 1
ATOM 1376 C C . ILE A 1 176 ? 3.568 -15.937 -6.183 1.00 92.31 176 ILE A C 1
ATOM 1378 O O . ILE A 1 176 ? 3.721 -15.647 -7.363 1.00 92.31 176 ILE A O 1
ATOM 1382 N N . HIS A 1 177 ? 4.378 -15.511 -5.213 1.00 91.44 177 HIS A N 1
ATOM 1383 C CA . HIS A 1 177 ? 5.602 -14.741 -5.390 1.00 91.44 177 HIS A CA 1
ATOM 1384 C C . HIS A 1 177 ? 6.681 -15.354 -4.502 1.00 91.44 177 HIS A C 1
ATOM 1386 O O . HIS A 1 177 ? 6.462 -15.563 -3.304 1.00 91.44 177 HIS A O 1
ATOM 1392 N N . ALA A 1 178 ? 7.826 -15.697 -5.088 1.00 85.88 178 ALA A N 1
ATOM 1393 C CA . ALA A 1 178 ? 8.960 -16.203 -4.330 1.00 85.88 178 ALA A CA 1
ATOM 1394 C C . ALA A 1 178 ? 9.755 -15.038 -3.726 1.00 85.88 178 ALA A C 1
ATOM 1396 O O . ALA A 1 178 ? 9.964 -14.009 -4.373 1.00 85.88 178 ALA A O 1
ATOM 1397 N N . ALA A 1 179 ? 10.242 -15.208 -2.494 1.00 79.69 179 ALA A N 1
ATOM 1398 C CA . ALA A 1 179 ? 11.061 -14.197 -1.834 1.00 79.69 179 ALA A CA 1
ATOM 1399 C C . ALA A 1 179 ? 12.289 -13.846 -2.693 1.00 79.69 179 ALA A C 1
ATOM 1401 O O . ALA A 1 179 ? 13.042 -14.728 -3.100 1.00 79.69 179 ALA A O 1
ATOM 1402 N N . GLY A 1 180 ? 12.476 -12.555 -2.972 1.00 77.00 180 GLY A N 1
ATOM 1403 C CA . GLY A 1 180 ? 13.572 -12.060 -3.809 1.00 77.00 180 GLY A CA 1
ATOM 1404 C C . GLY A 1 180 ? 13.382 -12.244 -5.319 1.00 77.00 180 GLY A C 1
ATOM 1405 O O . GLY A 1 180 ? 14.282 -11.876 -6.068 1.00 77.00 180 GLY A O 1
ATOM 1406 N N . SER A 1 181 ? 12.2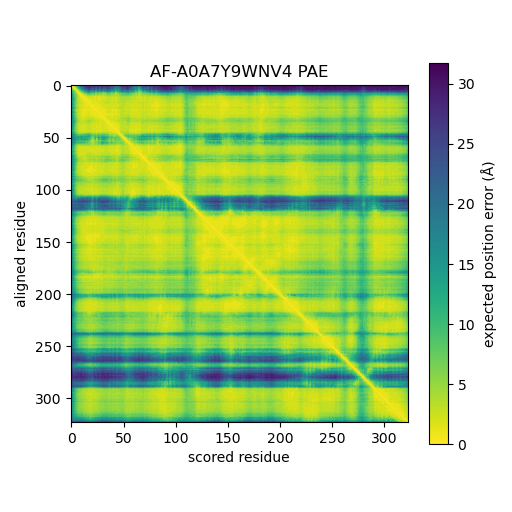43 -12.779 -5.774 1.00 85.31 181 SER A N 1
ATOM 1407 C CA . SER A 1 181 ? 11.919 -12.844 -7.202 1.00 85.31 181 SER A CA 1
ATOM 1408 C C . SER A 1 181 ? 11.401 -11.507 -7.738 1.00 85.31 181 SER A C 1
ATOM 1410 O O . SER A 1 181 ? 10.760 -10.734 -7.026 1.00 85.31 181 SER A O 1
ATOM 1412 N N . ASP A 1 182 ? 11.650 -11.258 -9.015 1.00 87.12 182 ASP A N 1
ATOM 1413 C CA . ASP A 1 182 ? 11.173 -10.128 -9.819 1.00 87.12 182 ASP A CA 1
ATOM 1414 C C . ASP A 1 182 ? 9.897 -10.485 -10.608 1.00 87.12 182 ASP A C 1
ATOM 1416 O O . ASP A 1 182 ? 9.569 -9.897 -11.641 1.00 87.12 182 ASP A O 1
ATOM 1420 N N . GLU A 1 183 ? 9.170 -11.503 -10.147 1.00 90.62 183 GLU A N 1
ATOM 1421 C CA . GLU A 1 183 ? 7.993 -12.004 -10.834 1.00 90.62 183 GLU A CA 1
ATOM 1422 C C . GLU A 1 183 ? 6.791 -11.071 -10.644 1.00 90.62 183 GLU A C 1
ATOM 1424 O O . GLU A 1 183 ? 6.435 -10.660 -9.535 1.00 90.62 183 GLU A O 1
ATOM 1429 N N . LEU A 1 184 ? 6.122 -10.779 -11.758 1.00 94.38 184 LEU A N 1
ATOM 1430 C CA . LEU A 1 184 ? 4.810 -10.136 -11.770 1.00 94.38 184 LEU A CA 1
ATOM 1431 C C . LEU A 1 184 ? 3.711 -11.168 -11.500 1.00 94.38 184 LEU A C 1
ATOM 1433 O O . LEU A 1 184 ? 3.888 -12.337 -11.883 1.00 94.38 184 LEU A O 1
ATOM 1437 N N . PRO A 1 185 ? 2.571 -10.755 -10.915 1.00 95.38 185 PRO A N 1
ATOM 1438 C CA . PRO A 1 185 ? 1.462 -11.663 -10.674 1.00 95.38 185 PRO A CA 1
ATOM 1439 C C . PRO A 1 185 ? 0.955 -12.256 -11.992 1.00 95.38 185 PRO A C 1
ATOM 1441 O O . PRO A 1 185 ? 1.080 -11.662 -13.064 1.00 95.38 185 PRO A O 1
ATOM 1444 N N . GLN A 1 186 ? 0.438 -13.479 -11.916 1.00 94.44 186 GLN A N 1
ATOM 1445 C CA . GLN A 1 186 ? -0.030 -14.249 -13.067 1.00 94.44 186 GLN A CA 1
ATOM 1446 C C . GLN A 1 186 ? -1.367 -14.902 -12.741 1.00 94.44 186 GLN A C 1
ATOM 1448 O O . GLN A 1 186 ? -1.583 -15.334 -11.606 1.00 94.44 186 GLN A O 1
ATOM 1453 N N . ARG A 1 187 ? -2.234 -15.029 -13.750 1.00 93.88 187 ARG A N 1
ATOM 1454 C CA . ARG A 1 187 ? -3.502 -15.760 -13.630 1.00 93.88 187 ARG A CA 1
ATOM 1455 C C . ARG A 1 187 ? -3.286 -17.240 -13.322 1.00 93.88 187 ARG A C 1
ATOM 1457 O O . ARG A 1 187 ? -4.067 -17.840 -12.593 1.00 93.88 187 ARG A O 1
ATOM 1464 N N . GLN A 1 188 ? -2.222 -17.834 -13.857 1.00 95.06 188 GLN A N 1
ATOM 1465 C CA . GLN A 1 188 ? -1.869 -19.230 -13.610 1.00 95.06 188 GLN A CA 1
ATOM 1466 C C . GLN A 1 188 ? -0.797 -19.349 -12.536 1.00 95.06 188 GLN A C 1
ATOM 1468 O O . GLN A 1 188 ? 0.216 -18.646 -12.548 1.00 95.06 188 GLN A O 1
ATOM 1473 N N . CYS A 1 189 ? -0.985 -20.300 -11.625 1.00 94.56 189 CYS A N 1
ATOM 1474 C CA . CYS A 1 189 ? 0.061 -20.670 -10.691 1.00 94.56 189 CYS A CA 1
ATOM 1475 C C . CYS A 1 189 ? 1.242 -21.278 -11.453 1.00 94.56 189 CYS A C 1
ATOM 1477 O O . CYS A 1 189 ? 1.118 -22.352 -12.036 1.00 94.56 189 CYS A O 1
ATOM 1479 N N . ARG A 1 190 ? 2.416 -20.648 -11.361 1.00 91.38 190 ARG A N 1
ATOM 1480 C CA . ARG A 1 190 ? 3.648 -21.122 -12.014 1.00 91.38 190 ARG A CA 1
ATOM 1481 C C . ARG A 1 190 ? 4.066 -22.538 -11.606 1.00 91.38 190 ARG A C 1
ATOM 1483 O O . ARG A 1 190 ? 4.753 -23.208 -12.362 1.00 91.38 190 ARG A O 1
ATOM 1490 N N . ALA A 1 191 ? 3.664 -22.997 -10.419 1.00 92.50 191 ALA A N 1
ATOM 1491 C CA . ALA A 1 191 ? 4.044 -24.312 -9.909 1.00 92.50 191 ALA A CA 1
ATOM 1492 C C . ALA A 1 191 ? 3.129 -25.453 -10.384 1.00 92.50 191 ALA A C 1
ATOM 1494 O O . ALA A 1 191 ? 3.616 -26.557 -10.588 1.00 92.50 191 ALA A O 1
ATOM 1495 N N . CYS A 1 192 ? 1.816 -25.227 -10.514 1.00 96.12 192 CYS A N 1
ATOM 1496 C CA . CYS A 1 192 ? 0.858 -26.290 -10.862 1.00 96.12 192 CYS A CA 1
ATOM 1497 C C . CYS A 1 192 ? 0.036 -26.023 -12.130 1.00 96.12 192 CYS A C 1
ATOM 1499 O O . CYS A 1 192 ? -0.822 -26.831 -12.470 1.00 96.12 192 CYS A O 1
ATOM 1501 N N . GLY A 1 193 ? 0.234 -24.884 -12.797 1.00 95.44 193 GLY A N 1
ATOM 1502 C CA . GLY A 1 193 ? -0.450 -24.496 -14.036 1.00 95.44 193 GLY A CA 1
ATOM 1503 C C . GLY A 1 193 ? -1.924 -24.104 -13.882 1.00 95.44 193 GLY A C 1
ATOM 1504 O O . GLY A 1 193 ? -2.528 -23.612 -14.829 1.00 95.44 193 GLY A O 1
ATOM 1505 N N . ARG A 1 194 ? -2.531 -24.288 -12.703 1.00 95.94 194 ARG A N 1
ATOM 1506 C CA . ARG A 1 194 ? -3.956 -23.989 -12.491 1.00 95.94 194 ARG A CA 1
ATOM 1507 C C . ARG A 1 194 ? -4.210 -22.489 -12.368 1.00 95.94 194 ARG A C 1
ATOM 1509 O O . ARG A 1 194 ? -3.448 -21.784 -11.702 1.00 95.94 194 ARG A O 1
ATOM 1516 N N . ASN A 1 195 ? -5.320 -22.033 -12.948 1.00 94.88 195 ASN A N 1
ATOM 1517 C CA . ASN A 1 195 ? -5.811 -20.666 -12.787 1.00 94.88 195 ASN A CA 1
ATOM 1518 C C . ASN A 1 195 ? -6.186 -20.400 -11.326 1.00 94.88 195 ASN A C 1
ATOM 1520 O O . ASN A 1 195 ? -6.923 -21.183 -10.724 1.00 94.88 195 ASN A O 1
ATOM 1524 N N . THR A 1 196 ? -5.705 -19.296 -10.763 1.00 93.06 196 THR A N 1
ATOM 1525 C CA . THR A 1 196 ? -6.191 -18.793 -9.479 1.00 93.06 196 THR A CA 1
ATOM 1526 C C . THR A 1 196 ? -7.626 -18.299 -9.644 1.00 93.06 196 THR A C 1
ATOM 1528 O O . THR A 1 196 ? -7.963 -17.666 -10.643 1.00 93.06 196 THR A O 1
ATOM 1531 N N . LEU A 1 197 ? -8.492 -18.641 -8.690 1.00 93.50 197 LEU A N 1
ATOM 1532 C CA . LEU A 1 197 ? -9.914 -18.303 -8.738 1.00 93.50 197 LEU A CA 1
ATOM 1533 C C . LEU A 1 197 ? -10.253 -17.297 -7.637 1.00 93.50 197 LEU A C 1
ATOM 1535 O O . LEU A 1 197 ? -9.638 -17.351 -6.571 1.00 93.50 197 LEU A O 1
ATOM 1539 N N . PRO A 1 198 ? -11.202 -16.378 -7.860 1.00 94.81 198 PRO A N 1
ATOM 1540 C CA . PRO A 1 198 ? -11.698 -15.531 -6.787 1.00 94.81 198 PRO A CA 1
ATOM 1541 C C . PRO A 1 198 ? -12.426 -16.371 -5.735 1.00 94.81 198 PRO A C 1
ATOM 1543 O O . PRO A 1 198 ? -13.159 -17.303 -6.062 1.00 94.81 198 PRO A O 1
ATOM 1546 N N . VAL A 1 199 ? -12.218 -16.020 -4.470 1.00 92.81 199 VAL A N 1
ATOM 1547 C CA . VAL A 1 199 ? -12.981 -16.533 -3.328 1.00 92.81 199 VAL A CA 1
ATOM 1548 C C . VAL A 1 199 ? -13.601 -15.328 -2.641 1.00 92.81 199 VAL A C 1
ATOM 1550 O O . VAL A 1 199 ? -12.954 -14.291 -2.542 1.00 92.81 199 VAL A O 1
ATOM 1553 N N . HIS A 1 200 ? -14.849 -15.447 -2.208 1.00 91.75 200 HIS A N 1
ATOM 1554 C CA . HIS A 1 200 ? -15.535 -14.416 -1.439 1.00 91.75 200 HIS A CA 1
ATOM 1555 C C . HIS A 1 200 ? -15.873 -15.022 -0.082 1.00 91.75 200 HIS A C 1
ATOM 1557 O O . HIS A 1 200 ? -16.882 -15.713 0.047 1.00 91.75 200 HIS A O 1
ATOM 1563 N N . GLY A 1 201 ? -14.964 -14.864 0.881 1.00 79.19 201 GLY A N 1
ATOM 1564 C CA . GLY A 1 201 ? -15.079 -15.500 2.195 1.00 79.19 201 GLY A CA 1
ATOM 1565 C C . GLY A 1 201 ? -15.288 -14.529 3.354 1.00 79.19 201 GLY A C 1
ATOM 1566 O O . GLY A 1 201 ? -15.562 -14.971 4.465 1.00 79.19 201 GLY A O 1
ATOM 1567 N N . HIS A 1 202 ? -15.132 -13.227 3.119 1.00 81.62 202 HIS A N 1
ATOM 1568 C CA . HIS A 1 202 ? -15.102 -12.219 4.174 1.00 81.62 202 HIS A CA 1
ATOM 1569 C C . HIS A 1 202 ? -16.379 -11.379 4.272 1.00 81.62 202 HIS A C 1
ATOM 1571 O O . HIS A 1 202 ? -17.039 -11.093 3.272 1.00 81.62 202 HIS A O 1
ATOM 1577 N N . ASP A 1 203 ? -16.661 -10.917 5.491 1.00 81.44 203 ASP A N 1
ATOM 1578 C CA . ASP A 1 203 ? -17.777 -10.025 5.795 1.00 81.44 203 ASP A CA 1
ATOM 1579 C C . ASP A 1 203 ? -17.602 -8.614 5.216 1.00 81.44 203 ASP A C 1
ATOM 1581 O O . ASP A 1 203 ? -16.512 -8.160 4.850 1.00 81.44 203 ASP A O 1
ATOM 1585 N N . THR A 1 204 ? -18.709 -7.869 5.197 1.00 82.94 204 THR A N 1
ATOM 1586 C CA . THR A 1 204 ? -18.769 -6.486 4.697 1.00 82.94 204 THR A CA 1
ATOM 1587 C C . THR A 1 204 ? -17.806 -5.532 5.414 1.00 82.94 204 THR A C 1
ATOM 1589 O O . THR A 1 204 ? -17.311 -4.592 4.785 1.00 82.94 204 THR A O 1
ATOM 1592 N N . SER A 1 205 ? -17.498 -5.782 6.692 1.00 83.88 205 SER A N 1
ATOM 1593 C CA . SER A 1 205 ? -16.524 -5.023 7.490 1.00 83.88 205 SER A CA 1
ATOM 1594 C C . SER A 1 205 ? -15.120 -5.080 6.887 1.00 83.88 205 SER A C 1
ATOM 1596 O O . SER A 1 205 ? -14.480 -4.047 6.708 1.00 83.88 205 SER A O 1
ATOM 1598 N N . VAL A 1 206 ? -14.670 -6.255 6.447 1.00 88.00 206 VAL A N 1
ATOM 1599 C CA . VAL A 1 206 ? -13.359 -6.438 5.803 1.00 88.00 206 VAL A CA 1
ATOM 1600 C C . VAL A 1 206 ? -13.277 -5.656 4.490 1.00 88.00 206 VAL A C 1
ATOM 1602 O O . VAL A 1 206 ? -12.257 -5.038 4.184 1.00 88.00 206 VAL A O 1
ATOM 1605 N N . GLY A 1 207 ? -14.378 -5.618 3.734 1.00 91.06 207 GLY A N 1
ATOM 1606 C CA . GLY A 1 207 ? -14.489 -4.792 2.533 1.00 91.06 207 GLY A CA 1
ATOM 1607 C C . GLY A 1 207 ? -14.365 -3.288 2.813 1.00 91.06 207 GLY A C 1
ATOM 1608 O O . GLY A 1 207 ? -13.769 -2.572 2.006 1.00 91.06 207 GLY A O 1
ATOM 1609 N N . ARG A 1 208 ? -14.881 -2.793 3.950 1.00 92.56 208 ARG A N 1
ATOM 1610 C CA . ARG A 1 208 ? -14.691 -1.389 4.361 1.00 92.56 208 ARG A CA 1
ATOM 1611 C C . ARG A 1 208 ? -13.233 -1.090 4.699 1.00 92.56 208 ARG A C 1
ATOM 1613 O O . ARG A 1 208 ? -12.701 -0.097 4.207 1.00 92.56 208 ARG A O 1
ATOM 1620 N N . LEU A 1 209 ? -12.559 -1.983 5.426 1.00 93.94 209 LEU A N 1
ATOM 1621 C CA . LEU A 1 209 ? -11.132 -1.833 5.738 1.00 93.94 209 LEU A CA 1
ATOM 1622 C C . LEU A 1 209 ? -10.276 -1.746 4.467 1.00 93.94 209 LEU A C 1
ATOM 1624 O O . LEU A 1 209 ? -9.383 -0.904 4.384 1.00 93.94 209 LEU A O 1
ATOM 1628 N N . ALA A 1 210 ? -10.576 -2.562 3.450 1.00 95.12 210 ALA A N 1
ATOM 1629 C CA . ALA A 1 210 ? -9.887 -2.504 2.161 1.00 95.12 210 ALA A CA 1
ATOM 1630 C C . ALA A 1 210 ? -10.061 -1.143 1.458 1.00 95.12 210 ALA A C 1
ATOM 1632 O O . ALA A 1 210 ? -9.102 -0.623 0.881 1.00 95.12 210 ALA A O 1
ATOM 1633 N N . ARG A 1 211 ? -11.258 -0.541 1.531 1.00 95.44 211 ARG A N 1
ATOM 1634 C CA . ARG A 1 211 ? -11.523 0.800 0.983 1.00 95.44 211 ARG A CA 1
ATOM 1635 C C . ARG A 1 211 ? -10.779 1.889 1.748 1.00 95.44 211 ARG A C 1
ATOM 1637 O O . ARG A 1 211 ? -10.068 2.667 1.120 1.00 95.44 211 ARG A O 1
ATOM 1644 N N . LEU A 1 212 ? -10.834 1.881 3.080 1.00 95.12 212 LEU A N 1
ATOM 1645 C CA . LEU A 1 212 ? -10.078 2.827 3.909 1.00 95.12 212 LEU A CA 1
ATOM 1646 C C . LEU A 1 212 ? -8.573 2.734 3.633 1.00 95.12 212 LEU A C 1
ATOM 1648 O O . LEU A 1 212 ? -7.897 3.749 3.476 1.00 95.12 212 LEU A O 1
ATOM 1652 N N . ALA A 1 213 ? -8.030 1.524 3.525 1.00 95.00 213 ALA A N 1
ATOM 1653 C CA . ALA A 1 213 ? -6.621 1.325 3.210 1.00 95.00 213 ALA A CA 1
ATOM 1654 C C . ALA A 1 213 ? -6.253 1.880 1.822 1.00 95.00 213 ALA A C 1
ATOM 1656 O O . ALA A 1 213 ? -5.215 2.526 1.661 1.00 95.00 213 ALA A O 1
ATOM 1657 N N . HIS A 1 214 ? -7.117 1.675 0.822 1.00 95.94 214 HIS A N 1
ATOM 1658 C CA . HIS A 1 214 ? -6.950 2.267 -0.503 1.00 95.94 214 HIS A CA 1
ATOM 1659 C C . HIS A 1 214 ? -6.992 3.803 -0.448 1.00 95.94 214 HIS A C 1
ATOM 1661 O O . HIS A 1 214 ? -6.097 4.453 -0.984 1.00 95.94 214 HIS A O 1
ATOM 1667 N N . GLU A 1 215 ? -7.962 4.400 0.242 1.00 94.81 215 GLU A N 1
ATOM 1668 C CA . GLU A 1 215 ? -8.078 5.856 0.405 1.00 94.81 215 GLU A CA 1
ATOM 1669 C C . GLU A 1 215 ? -6.840 6.463 1.077 1.00 94.81 215 GLU A C 1
ATOM 1671 O O . GLU A 1 215 ? -6.315 7.482 0.623 1.00 94.81 215 GLU A O 1
ATOM 1676 N N . ALA A 1 216 ? -6.304 5.804 2.107 1.00 93.06 216 ALA A N 1
ATOM 1677 C CA . ALA A 1 216 ? -5.089 6.246 2.786 1.00 93.06 216 ALA A CA 1
ATOM 1678 C C . ALA A 1 216 ? -3.855 6.272 1.863 1.00 93.06 216 ALA A C 1
ATOM 1680 O O . ALA A 1 216 ? -2.941 7.063 2.091 1.00 93.06 216 ALA A O 1
ATOM 1681 N N . LEU A 1 217 ? -3.826 5.444 0.810 1.00 94.19 217 LEU A N 1
ATOM 1682 C CA . LEU A 1 217 ? -2.758 5.439 -0.197 1.00 94.19 217 LEU A CA 1
ATOM 1683 C C . LEU A 1 217 ? -2.887 6.535 -1.260 1.00 94.19 217 LEU A C 1
ATOM 1685 O O . LEU A 1 217 ? -1.898 6.850 -1.925 1.00 94.19 217 LEU A O 1
ATOM 1689 N N . HIS A 1 218 ? -4.092 7.069 -1.455 1.00 90.81 218 HIS A N 1
ATOM 1690 C CA . HIS A 1 218 ? -4.401 8.050 -2.502 1.00 90.81 218 HIS A CA 1
ATOM 1691 C C . HIS A 1 218 ? -4.602 9.464 -1.947 1.00 90.81 218 HIS A C 1
ATOM 1693 O O . HIS A 1 218 ? -4.677 10.424 -2.714 1.00 90.81 218 HIS A O 1
ATOM 1699 N N . GLY A 1 219 ? -4.653 9.6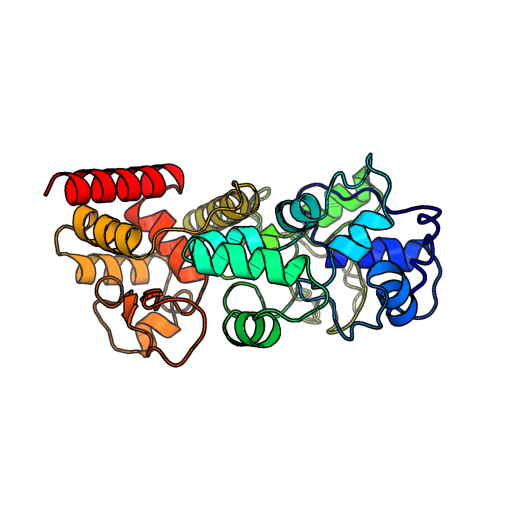02 -0.622 1.00 82.81 219 GLY A N 1
ATOM 1700 C CA . GLY A 1 219 ? -4.690 10.886 0.059 1.00 82.81 219 GLY A CA 1
ATOM 1701 C C . GLY A 1 219 ? -3.388 11.692 -0.065 1.00 82.81 219 GLY A C 1
ATOM 1702 O O . GLY A 1 219 ? -2.356 11.199 -0.533 1.00 82.81 219 GLY A O 1
ATOM 1703 N N . PRO A 1 220 ? -3.413 12.961 0.375 1.00 83.00 220 PRO A N 1
ATOM 1704 C CA . PRO A 1 220 ? -2.223 13.798 0.400 1.00 83.00 220 PRO A CA 1
ATOM 1705 C C . PRO A 1 220 ? -1.166 13.236 1.358 1.00 83.00 220 PRO A C 1
ATOM 1707 O O . PRO A 1 220 ? -1.483 12.609 2.369 1.00 83.00 220 PRO A O 1
ATOM 1710 N N . LEU A 1 221 ? 0.104 13.527 1.065 1.00 81.25 221 LEU A N 1
ATOM 1711 C CA . LEU A 1 221 ? 1.2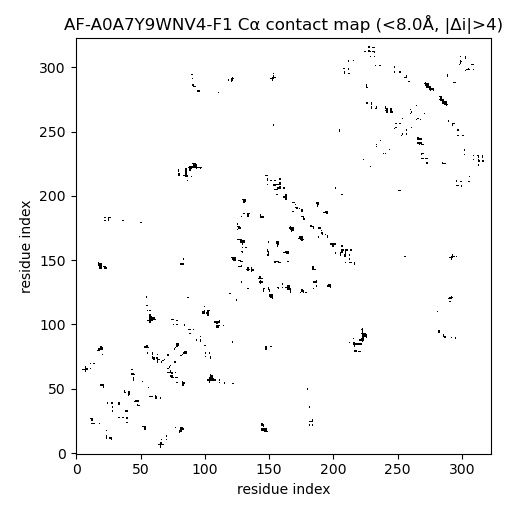39 13.172 1.915 1.00 81.25 221 LEU A CA 1
ATOM 1712 C C . LEU A 1 221 ? 1.245 14.019 3.204 1.00 81.25 221 LEU A C 1
ATOM 1714 O O . LEU A 1 221 ? 2.004 14.979 3.324 1.00 81.25 221 LEU A O 1
ATOM 1718 N N . ARG A 1 222 ? 0.415 13.647 4.183 1.00 82.81 222 ARG A N 1
ATOM 1719 C CA . ARG A 1 222 ? 0.356 14.272 5.511 1.00 82.81 222 ARG A CA 1
ATOM 1720 C C . ARG A 1 222 ? 0.467 13.234 6.624 1.00 82.81 222 ARG A C 1
ATOM 1722 O O . ARG A 1 222 ? -0.098 12.149 6.528 1.00 82.81 222 ARG A O 1
ATOM 1729 N N . GLY A 1 223 ? 1.194 13.591 7.679 1.00 83.69 223 GLY A N 1
ATOM 1730 C CA . GLY A 1 223 ? 1.153 12.846 8.934 1.00 83.69 223 GLY A CA 1
ATOM 1731 C C . GLY A 1 223 ? -0.113 13.179 9.725 1.00 83.69 223 GLY A C 1
ATOM 1732 O O . GLY A 1 223 ? -0.638 14.286 9.612 1.00 83.69 223 GLY A O 1
ATOM 1733 N N . THR A 1 224 ? -0.580 12.241 10.539 1.00 85.56 224 THR A N 1
ATOM 1734 C CA . THR A 1 224 ? -1.698 12.409 11.469 1.00 85.56 224 THR A CA 1
ATOM 1735 C C . THR A 1 224 ? -1.203 12.933 12.814 1.00 85.56 224 THR A C 1
ATOM 1737 O O . THR A 1 224 ? -0.250 12.398 13.386 1.00 85.56 224 THR A O 1
ATOM 1740 N N . ASP A 1 225 ? -1.861 13.963 13.355 1.00 83.12 225 ASP A N 1
ATOM 1741 C CA . ASP A 1 225 ? -1.629 14.352 14.744 1.00 83.12 225 ASP A CA 1
ATOM 1742 C C . ASP A 1 225 ? -2.109 13.235 15.673 1.00 83.12 225 ASP A C 1
ATOM 1744 O O . ASP A 1 225 ? -3.300 12.987 15.835 1.00 83.12 225 ASP A O 1
ATOM 1748 N N . GLN A 1 226 ? -1.152 12.539 16.278 1.00 79.75 226 GLN A N 1
ATOM 1749 C CA . GLN A 1 226 ? -1.435 11.414 17.155 1.00 79.75 226 GLN A CA 1
ATOM 1750 C C . GLN A 1 226 ? -2.119 11.864 18.446 1.00 79.75 226 GLN A C 1
ATOM 1752 O O . GLN A 1 226 ? -2.914 11.105 18.988 1.00 79.75 226 GLN A O 1
ATOM 1757 N N . VAL A 1 227 ? -1.810 13.068 18.946 1.00 79.56 227 VAL A N 1
ATOM 1758 C CA . VAL A 1 227 ? -2.412 13.587 20.180 1.00 79.56 227 VAL A CA 1
ATOM 1759 C C . VAL A 1 227 ? -3.870 13.931 19.927 1.00 79.56 227 VAL A C 1
ATOM 1761 O O . VAL A 1 227 ? -4.727 13.410 20.640 1.00 79.56 227 VAL A O 1
ATOM 1764 N N . GLY A 1 228 ? -4.135 14.704 18.872 1.00 83.12 228 GLY A N 1
ATOM 1765 C CA . GLY A 1 228 ? -5.486 14.980 18.402 1.00 83.12 228 GLY A CA 1
ATOM 1766 C C . GLY A 1 228 ? -6.265 13.708 18.070 1.00 83.12 228 GLY A C 1
ATOM 1767 O O . GLY A 1 228 ? -7.424 13.610 18.444 1.00 83.12 228 GLY A O 1
ATOM 1768 N N . LEU A 1 229 ? -5.636 12.685 17.472 1.00 85.69 229 LEU A N 1
ATOM 1769 C CA . LEU A 1 229 ? -6.272 11.382 17.227 1.00 85.69 229 LEU A CA 1
ATOM 1770 C C . LEU A 1 229 ? -6.754 10.724 18.524 1.00 85.69 229 LEU A C 1
ATOM 1772 O O . LEU A 1 229 ? -7.903 10.299 18.595 1.00 85.69 229 LEU A O 1
ATOM 1776 N N . LEU A 1 230 ? -5.897 10.620 19.546 1.00 83.19 230 LEU A N 1
ATOM 1777 C CA . LEU A 1 230 ? -6.308 10.013 20.815 1.00 83.19 230 LEU A CA 1
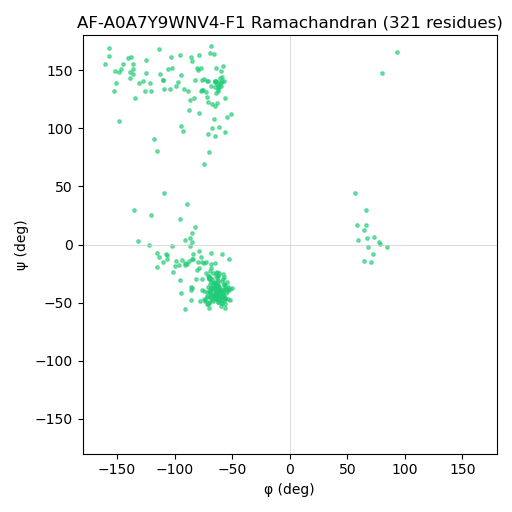ATOM 1778 C C . LEU A 1 230 ? -7.408 10.834 21.480 1.00 83.19 230 LEU A C 1
ATOM 1780 O O . LEU A 1 230 ? -8.381 10.269 21.954 1.00 83.19 230 LEU A O 1
ATOM 1784 N N . GLN A 1 231 ? -7.271 12.155 21.504 1.00 84.25 231 GLN A N 1
ATOM 1785 C CA . GLN A 1 231 ? -8.293 13.023 22.076 1.00 84.25 231 GLN A CA 1
ATOM 1786 C C . GLN A 1 231 ? -9.627 12.895 21.327 1.00 84.25 231 GLN A C 1
ATOM 1788 O O . GLN A 1 231 ? -10.650 12.757 21.979 1.00 84.25 231 GLN A O 1
ATOM 1793 N N . ALA A 1 232 ? -9.618 12.845 19.992 1.00 88.62 232 ALA A N 1
ATOM 1794 C CA . ALA A 1 232 ? -10.810 12.605 19.181 1.00 88.62 232 ALA A CA 1
ATOM 1795 C C . ALA A 1 232 ? -11.452 11.247 19.501 1.00 88.62 232 ALA A C 1
ATOM 1797 O O . ALA A 1 232 ? -12.664 11.165 19.664 1.00 88.62 232 ALA A O 1
ATOM 1798 N N . VAL A 1 233 ? -10.647 10.190 19.657 1.00 88.06 233 VAL A N 1
ATOM 1799 C CA . VAL A 1 233 ? -11.142 8.879 20.103 1.00 88.06 233 VAL A CA 1
ATOM 1800 C C . VAL A 1 233 ? -11.800 8.983 21.481 1.00 88.06 233 VAL A C 1
ATOM 1802 O O . VAL A 1 233 ? -12.920 8.514 21.649 1.00 88.06 233 VAL A O 1
ATOM 1805 N N . LEU A 1 234 ? -11.142 9.596 22.468 1.00 85.69 234 LEU A N 1
ATOM 1806 C CA . LEU A 1 234 ? -11.669 9.707 23.836 1.00 85.69 234 LEU A CA 1
ATOM 1807 C C . LEU A 1 234 ? -12.951 10.540 23.905 1.00 85.69 234 LEU A C 1
ATOM 1809 O O . LEU A 1 234 ? -13.876 10.195 24.630 1.00 85.69 234 LEU A O 1
ATOM 1813 N N . GLU A 1 235 ? -13.008 11.608 23.122 1.00 86.62 235 GLU A N 1
ATOM 1814 C CA . GLU A 1 235 ? -14.143 12.518 23.035 1.00 86.62 235 GLU A CA 1
ATOM 1815 C C . GLU A 1 235 ? -15.366 11.842 22.395 1.00 86.62 235 GLU A C 1
ATOM 1817 O O . GLU A 1 235 ? -16.473 11.979 22.904 1.00 86.62 235 GLU A O 1
ATOM 1822 N N . VAL A 1 236 ? -15.174 11.058 21.325 1.00 87.06 236 VAL A N 1
ATOM 1823 C CA . VAL A 1 236 ? -16.264 10.297 20.684 1.00 87.06 236 VAL A CA 1
ATOM 1824 C C . VAL A 1 236 ? -16.723 9.127 21.558 1.00 87.06 236 VAL A C 1
ATOM 1826 O O . VAL A 1 236 ? -17.910 8.819 21.604 1.00 87.06 236 VAL A O 1
ATOM 1829 N N . THR A 1 237 ? -15.797 8.474 22.261 1.00 86.44 237 THR A N 1
ATOM 1830 C CA . THR A 1 237 ? -16.111 7.301 23.096 1.00 86.44 237 THR A CA 1
ATOM 1831 C C . THR A 1 237 ? -16.625 7.653 24.494 1.00 86.44 237 THR A C 1
ATOM 1833 O O . THR A 1 237 ? -17.146 6.770 25.170 1.00 86.44 237 THR A O 1
ATOM 1836 N N . GLY A 1 238 ? -16.519 8.913 24.937 1.00 78.50 238 GLY A N 1
ATOM 1837 C CA . GLY A 1 238 ? -17.157 9.406 26.165 1.00 78.50 238 GLY A CA 1
ATOM 1838 C C . GLY A 1 238 ? -16.780 8.615 27.421 1.00 78.50 238 GLY A C 1
ATOM 1839 O O . GLY A 1 238 ? -17.654 8.243 28.196 1.00 78.50 238 GLY A O 1
ATOM 1840 N N . ASP A 1 239 ? -15.491 8.305 27.584 1.00 73.56 239 ASP A N 1
ATOM 1841 C CA . ASP A 1 239 ? -14.928 7.453 28.643 1.00 73.56 239 ASP A CA 1
ATOM 1842 C C . ASP A 1 239 ? -15.293 5.947 28.590 1.00 73.56 239 ASP A C 1
ATOM 1844 O O . ASP A 1 239 ? -14.724 5.163 29.353 1.00 73.56 239 ASP A O 1
ATOM 1848 N N . ASN A 1 240 ? -16.121 5.497 27.642 1.00 81.69 240 ASN A N 1
ATOM 1849 C CA . ASN A 1 240 ? -16.518 4.091 27.489 1.00 81.69 240 ASN A CA 1
ATOM 1850 C C . ASN A 1 240 ? -15.587 3.267 26.575 1.00 81.69 240 ASN A C 1
ATOM 1852 O O . ASN A 1 240 ? -15.992 2.393 25.807 1.00 81.69 240 ASN A O 1
ATOM 1856 N N . THR A 1 241 ? -14.298 3.576 26.615 1.00 81.19 241 THR A N 1
ATOM 1857 C CA . THR A 1 241 ? -13.284 2.989 25.735 1.00 81.19 241 THR A CA 1
ATOM 1858 C C . THR A 1 241 ? -13.127 1.480 25.903 1.00 81.19 241 THR A C 1
ATOM 1860 O O . THR A 1 241 ? -12.813 0.802 24.929 1.00 81.19 241 THR A O 1
ATOM 1863 N N . GLU A 1 242 ? -13.364 0.936 27.097 1.00 82.75 242 GLU A N 1
ATOM 1864 C CA . GLU A 1 242 ? -13.265 -0.504 27.356 1.00 82.75 242 GLU A CA 1
ATOM 1865 C C . GLU A 1 242 ? -14.367 -1.303 26.639 1.00 82.75 242 GLU A C 1
ATOM 1867 O O . GLU A 1 242 ? -14.085 -2.327 26.015 1.00 82.75 242 GLU A O 1
ATOM 1872 N N . GLU A 1 243 ? -15.613 -0.816 26.662 1.00 85.12 243 GLU A N 1
ATOM 1873 C CA . GLU A 1 243 ? -16.718 -1.444 25.928 1.00 85.12 243 GLU A CA 1
ATOM 1874 C C . GLU A 1 243 ? -16.472 -1.383 24.420 1.00 85.12 243 GLU A C 1
ATOM 1876 O O . GLU A 1 243 ? -16.552 -2.408 23.749 1.00 85.12 243 GLU A O 1
ATOM 1881 N N . VAL A 1 244 ? -16.024 -0.233 23.909 1.00 87.81 244 VAL A N 1
ATOM 1882 C CA . VAL A 1 244 ? -15.638 -0.075 22.497 1.00 87.81 244 VAL A CA 1
ATOM 1883 C C . VAL A 1 244 ? -14.531 -1.059 22.108 1.00 87.81 244 VAL A C 1
ATOM 1885 O O . VAL A 1 244 ? -14.588 -1.687 21.051 1.00 87.81 244 VAL A O 1
ATOM 1888 N N . CYS A 1 245 ? -13.523 -1.251 22.966 1.00 84.88 245 CYS A N 1
ATOM 1889 C CA . CYS A 1 245 ? -12.464 -2.233 22.731 1.00 84.88 245 CYS A CA 1
ATOM 1890 C C . CYS A 1 245 ? -13.012 -3.667 22.628 1.00 84.88 245 CYS A C 1
ATOM 1892 O O . CYS A 1 245 ? -12.507 -4.447 21.813 1.00 84.88 245 CYS A O 1
ATOM 1894 N N . ARG A 1 246 ? -14.027 -4.009 23.434 1.00 84.50 246 ARG A N 1
ATOM 1895 C CA . ARG A 1 246 ? -14.703 -5.315 23.436 1.00 84.50 246 ARG A CA 1
ATOM 1896 C C . ARG A 1 246 ? -15.535 -5.519 22.171 1.00 84.50 246 ARG A C 1
ATOM 1898 O O . ARG A 1 246 ? -15.327 -6.507 21.475 1.00 84.50 246 ARG A O 1
ATOM 1905 N N . GLU A 1 247 ? -16.372 -4.551 21.811 1.00 88.19 247 GLU A N 1
ATOM 1906 C CA . GLU A 1 247 ? -17.194 -4.602 20.595 1.00 88.19 247 GLU A CA 1
ATOM 1907 C C . GLU A 1 247 ? -16.334 -4.709 19.327 1.00 88.19 247 GLU A C 1
ATOM 1909 O O . GLU A 1 247 ? -16.620 -5.498 18.425 1.00 88.19 247 GLU A O 1
ATOM 1914 N N . MET A 1 248 ? -15.218 -3.975 19.265 1.00 87.12 248 MET A N 1
ATOM 1915 C CA . MET A 1 248 ? -14.257 -4.113 18.169 1.00 87.12 248 MET A CA 1
ATOM 1916 C C . MET A 1 248 ? -13.672 -5.531 18.091 1.00 87.12 248 MET A C 1
ATOM 1918 O O . MET A 1 248 ? -13.489 -6.063 16.993 1.00 87.12 248 MET A O 1
ATOM 1922 N N . ALA A 1 249 ? -13.362 -6.156 19.230 1.00 83.44 249 ALA A N 1
ATOM 1923 C CA . ALA A 1 249 ? -12.859 -7.526 19.253 1.00 83.44 249 ALA A CA 1
ATOM 1924 C C . ALA A 1 249 ? -13.911 -8.540 18.775 1.00 83.44 249 ALA A C 1
ATOM 1926 O O . ALA A 1 249 ? -13.532 -9.507 18.110 1.00 83.44 249 ALA A O 1
ATOM 1927 N N . ASP A 1 250 ? -15.194 -8.291 19.040 1.00 84.62 250 ASP A N 1
ATOM 1928 C CA . ASP A 1 250 ? -16.303 -9.128 18.575 1.00 84.62 250 ASP A CA 1
ATOM 1929 C C . ASP A 1 250 ? -16.541 -8.986 17.063 1.00 84.62 250 ASP A C 1
ATOM 1931 O O . ASP A 1 250 ? -16.730 -9.989 16.376 1.00 84.62 250 ASP A O 1
ATOM 1935 N N . ILE A 1 251 ? -16.457 -7.767 16.509 1.00 85.38 251 ILE A N 1
ATOM 1936 C CA . ILE A 1 251 ? -16.665 -7.528 15.068 1.00 85.38 251 ILE A CA 1
ATOM 1937 C C . ILE A 1 251 ? -15.486 -8.008 14.217 1.00 85.38 251 ILE A C 1
ATOM 1939 O O . ILE A 1 251 ? -15.684 -8.651 13.186 1.00 85.38 251 ILE A O 1
ATOM 1943 N N . TYR A 1 252 ? -14.253 -7.656 14.589 1.00 84.81 252 TYR A N 1
ATOM 1944 C CA . TYR A 1 252 ? -13.074 -7.969 13.768 1.00 84.81 252 TYR A CA 1
ATOM 1945 C C . TYR A 1 252 ? -12.428 -9.306 14.133 1.00 84.81 252 TYR A C 1
ATOM 1947 O O . TYR A 1 252 ? -11.638 -9.852 13.359 1.00 84.81 252 TYR A O 1
ATOM 1955 N N . GLY A 1 253 ? -12.740 -9.837 15.312 1.00 79.69 253 GLY A N 1
ATOM 1956 C CA . GLY A 1 253 ? -12.136 -11.042 15.849 1.00 79.69 253 GLY A CA 1
ATOM 1957 C C . GLY A 1 253 ? -10.759 -10.804 16.476 1.00 79.69 253 GLY A C 1
ATOM 1958 O O . GLY A 1 253 ? -9.922 -10.014 16.024 1.00 79.69 253 GLY A O 1
ATOM 1959 N N . THR A 1 254 ? -10.461 -11.594 17.504 1.00 69.69 254 THR A N 1
ATOM 1960 C CA . THR A 1 254 ? -9.183 -11.550 18.236 1.00 69.69 254 THR A CA 1
ATOM 1961 C C . THR A 1 254 ? -7.972 -11.924 17.372 1.00 69.69 254 THR A C 1
ATOM 1963 O O . THR A 1 254 ? -6.856 -11.479 17.639 1.00 69.69 254 THR A O 1
ATOM 1966 N N . GLY A 1 255 ? -8.178 -12.698 16.299 1.00 71.00 255 GLY A N 1
ATOM 1967 C CA . GLY A 1 255 ? -7.143 -13.041 15.318 1.00 71.00 255 GLY A CA 1
ATOM 1968 C C . GLY A 1 255 ? -6.706 -11.867 14.433 1.00 71.00 255 GLY A C 1
ATOM 1969 O O . GLY A 1 255 ? -5.555 -11.843 13.991 1.00 71.00 255 GLY A O 1
ATOM 1970 N N . PHE A 1 256 ? -7.588 -10.884 14.215 1.00 75.25 256 PHE A N 1
ATOM 1971 C CA . PHE A 1 256 ? -7.288 -9.642 13.496 1.00 75.25 256 PHE A CA 1
ATOM 1972 C C . PHE A 1 256 ? -6.599 -8.606 14.402 1.00 75.25 256 PHE A C 1
ATOM 1974 O O . PHE A 1 256 ? -5.722 -7.867 13.950 1.00 75.25 256 PHE A O 1
ATOM 1981 N N . LEU A 1 257 ? -6.895 -8.641 15.709 1.00 71.12 257 LEU A N 1
ATOM 1982 C CA . LEU A 1 257 ? -6.310 -7.784 16.755 1.00 71.12 257 LEU A CA 1
ATOM 1983 C C . LEU A 1 257 ? -5.357 -8.532 17.731 1.00 71.12 257 LEU A C 1
ATOM 1985 O O . LEU A 1 257 ? -5.393 -8.304 18.944 1.00 71.12 257 LEU A O 1
ATOM 1989 N N . PRO A 1 258 ? -4.444 -9.411 17.269 1.00 62.16 258 PRO A N 1
ATOM 1990 C CA . PRO A 1 258 ? -3.807 -10.414 18.127 1.00 62.16 258 PRO A CA 1
ATOM 1991 C C . PRO A 1 258 ? -2.827 -9.826 19.153 1.00 62.16 258 PRO A C 1
ATOM 1993 O O . PRO A 1 258 ? -2.641 -10.393 20.226 1.00 62.16 258 PRO A O 1
ATOM 1996 N N . ASN A 1 259 ? -2.190 -8.691 18.848 1.00 58.22 259 ASN A N 1
ATOM 1997 C CA . ASN A 1 259 ? -1.212 -8.042 19.736 1.00 58.22 259 ASN A CA 1
ATOM 1998 C C . ASN A 1 259 ? -1.856 -7.074 20.734 1.00 58.22 259 ASN A C 1
ATOM 2000 O O . ASN A 1 259 ? -1.203 -6.660 21.688 1.00 58.22 259 ASN A O 1
ATOM 2004 N N . VAL A 1 260 ? -3.114 -6.711 20.497 1.00 58.59 260 VAL A N 1
ATOM 2005 C CA . VAL A 1 260 ? -3.909 -5.884 21.401 1.00 58.59 260 VAL A CA 1
ATOM 2006 C C . VAL A 1 260 ? -4.416 -6.746 22.555 1.00 58.59 260 VAL A C 1
ATOM 2008 O O . VAL A 1 260 ? -4.169 -6.434 23.715 1.00 58.59 260 VAL A O 1
ATOM 2011 N N . VAL A 1 261 ? -4.990 -7.905 22.223 1.00 52.66 261 VAL A N 1
ATOM 2012 C CA . VAL A 1 261 ? -5.532 -8.863 23.197 1.00 52.66 261 VAL A CA 1
ATOM 2013 C C . VAL A 1 261 ? -4.425 -9.510 24.046 1.00 52.66 261 VAL A C 1
ATOM 2015 O O . VAL A 1 261 ? -4.580 -9.688 25.249 1.00 52.66 261 VAL A O 1
ATOM 2018 N N . ARG A 1 262 ? -3.256 -9.813 23.458 1.00 49.09 262 ARG A N 1
ATOM 2019 C CA . ARG A 1 262 ? -2.130 -10.457 24.172 1.00 49.09 262 ARG A CA 1
ATOM 2020 C C . ARG A 1 262 ? -1.446 -9.585 25.228 1.00 49.09 262 ARG A C 1
ATOM 2022 O O . ARG A 1 262 ? -0.738 -10.129 26.069 1.00 49.09 262 ARG A O 1
ATOM 2029 N N . ALA A 1 263 ? -1.594 -8.262 25.168 1.00 49.78 263 ALA A N 1
ATOM 2030 C CA . ALA A 1 263 ? -0.913 -7.347 26.085 1.00 49.78 263 ALA A CA 1
ATOM 2031 C C . ALA A 1 263 ? -1.684 -7.098 27.396 1.00 49.78 263 ALA A C 1
ATOM 2033 O O . ALA A 1 263 ? -1.188 -6.352 28.237 1.00 49.78 263 ALA A O 1
ATOM 2034 N N . GLY A 1 264 ? -2.875 -7.690 27.566 1.00 50.47 264 GLY A N 1
ATOM 2035 C CA . GLY A 1 264 ? -3.674 -7.579 28.793 1.00 50.47 264 GLY A CA 1
ATOM 2036 C C . GLY A 1 264 ? -4.200 -6.171 29.091 1.00 50.47 264 GLY A C 1
ATOM 2037 O O . GLY A 1 264 ? -4.563 -5.887 30.224 1.00 50.47 264 GLY A O 1
ATOM 2038 N N . SER A 1 265 ? -4.209 -5.274 28.103 1.00 59.09 265 SER A N 1
ATOM 2039 C CA . SER A 1 265 ? -4.811 -3.947 28.233 1.00 59.09 265 SER A CA 1
ATOM 2040 C C . SER A 1 265 ? -6.251 -4.038 27.749 1.00 59.09 265 SER A C 1
ATOM 2042 O O . SER A 1 265 ? -6.477 -3.970 26.542 1.00 59.09 265 SER A O 1
ATOM 2044 N N . GLU A 1 266 ? -7.201 -4.192 28.671 1.00 64.56 266 GLU A N 1
ATOM 2045 C CA . GLU A 1 266 ? -8.642 -4.142 28.363 1.00 64.56 266 GLU A CA 1
ATOM 2046 C C . GLU A 1 266 ? -9.003 -2.836 27.631 1.00 64.56 266 GLU A C 1
ATOM 2048 O O . GLU A 1 266 ? -9.792 -2.847 26.691 1.00 64.56 266 GLU A O 1
ATOM 2053 N N . ASP A 1 267 ? -8.291 -1.746 27.945 1.00 75.56 267 ASP A N 1
ATOM 2054 C CA . ASP A 1 267 ? -8.430 -0.447 27.288 1.00 75.56 267 ASP A CA 1
ATOM 2055 C C . ASP A 1 267 ? -7.160 -0.020 26.529 1.00 75.56 267 ASP A C 1
ATOM 2057 O O . ASP A 1 267 ? -6.288 0.732 26.993 1.00 75.56 267 ASP A O 1
ATOM 2061 N N . TRP A 1 268 ? -7.004 -0.566 25.329 1.00 76.44 268 TRP A N 1
ATOM 2062 C CA . TRP A 1 268 ? -5.874 -0.260 24.454 1.00 76.44 268 TRP A CA 1
ATOM 2063 C C . TRP A 1 268 ? -6.033 1.064 23.694 1.00 76.44 268 TRP A C 1
ATOM 2065 O O . TRP A 1 268 ? -5.036 1.584 23.184 1.00 76.44 268 TRP A O 1
ATOM 2075 N N . LEU A 1 269 ? -7.245 1.626 23.645 1.00 77.50 269 LEU A N 1
ATOM 2076 C CA . LEU A 1 269 ? -7.502 2.946 23.074 1.00 77.50 269 LEU A CA 1
ATOM 2077 C C . LEU A 1 269 ? -6.939 4.041 23.989 1.00 77.50 269 LEU A C 1
ATOM 2079 O O . LEU A 1 269 ? -6.114 4.831 23.526 1.00 77.50 269 LEU A O 1
ATOM 2083 N N . ARG A 1 270 ? -7.252 4.039 25.298 1.00 74.31 270 ARG A N 1
ATOM 2084 C CA . ARG A 1 270 ? -6.691 5.013 26.265 1.00 74.31 270 ARG A CA 1
ATOM 2085 C C . ARG A 1 270 ? -5.182 4.925 26.383 1.00 74.31 270 ARG A C 1
ATOM 2087 O O . ARG A 1 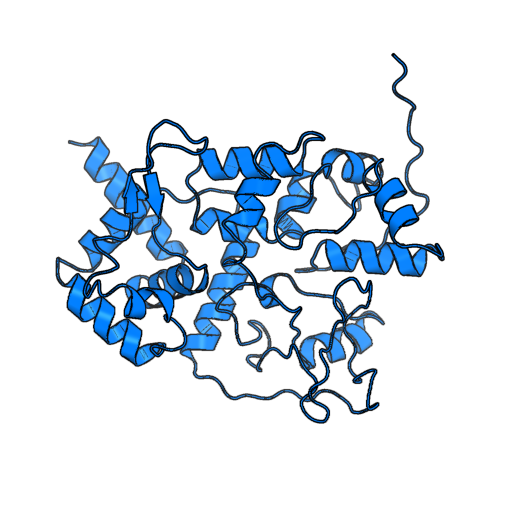270 ? -4.494 5.938 26.499 1.00 74.31 270 ARG A O 1
ATOM 2094 N N . SER A 1 271 ? -4.644 3.710 26.344 1.00 68.25 271 SER A N 1
ATOM 2095 C CA . SER A 1 271 ? -3.200 3.495 26.408 1.00 68.25 271 SER A CA 1
ATOM 2096 C C . SER A 1 271 ? -2.514 3.611 25.038 1.00 68.25 271 SER A C 1
ATOM 2098 O O . SER A 1 271 ? -1.325 3.307 24.919 1.00 68.25 271 SER A O 1
ATOM 2100 N N . GLY A 1 272 ? -3.241 4.079 24.014 1.00 62.16 272 GLY A N 1
ATOM 2101 C CA . GLY A 1 272 ? -2.868 4.093 22.601 1.00 62.16 272 GLY A CA 1
ATOM 2102 C C . GLY A 1 272 ? -1.730 5.038 22.209 1.00 62.16 272 GLY A C 1
ATOM 2103 O O . GLY A 1 272 ? -1.244 4.940 21.086 1.00 62.16 272 GLY A O 1
ATOM 2104 N N . ILE A 1 273 ? -1.228 5.894 23.109 1.00 60.94 273 ILE A N 1
ATOM 2105 C CA . ILE A 1 273 ? -0.007 6.695 22.901 1.00 60.94 273 ILE A CA 1
ATOM 2106 C C . ILE A 1 273 ? 1.025 6.353 23.973 1.00 60.94 273 ILE A C 1
ATOM 2108 O O . ILE A 1 273 ? 0.737 6.371 25.167 1.00 60.94 273 ILE A O 1
ATOM 2112 N N . ARG A 1 274 ? 2.275 6.109 23.565 1.00 59.97 274 ARG A N 1
ATOM 2113 C CA . ARG A 1 274 ? 3.413 5.998 24.487 1.00 59.97 274 ARG A CA 1
ATOM 2114 C C . ARG A 1 274 ? 4.336 7.206 24.351 1.00 59.97 274 ARG A C 1
ATOM 2116 O O . ARG A 1 274 ? 4.744 7.563 23.246 1.00 59.97 274 ARG A O 1
ATOM 2123 N N . SER A 1 275 ? 4.733 7.779 25.487 1.00 53.50 275 SER A N 1
ATOM 2124 C CA . SER A 1 275 ? 5.851 8.725 25.556 1.00 53.50 275 SER A CA 1
ATOM 2125 C C . SER A 1 275 ? 7.165 7.997 25.254 1.00 53.50 275 SER A C 1
ATOM 2127 O O . SER A 1 275 ? 7.530 7.039 25.943 1.00 53.50 275 SER A O 1
ATOM 2129 N N . VAL A 1 276 ? 7.882 8.429 24.220 1.00 52.53 276 VAL A N 1
ATOM 2130 C CA . VAL A 1 276 ? 9.170 7.846 23.818 1.00 52.53 276 VAL A CA 1
ATOM 2131 C C . VAL A 1 276 ? 10.302 8.605 24.520 1.00 52.53 276 VAL A C 1
ATOM 2133 O O . VAL A 1 276 ? 10.298 9.834 24.578 1.00 52.53 276 VAL A O 1
ATOM 2136 N N . ARG A 1 277 ? 11.283 7.886 25.093 1.00 46.28 277 ARG A N 1
ATOM 2137 C CA . ARG A 1 277 ? 12.462 8.510 25.731 1.00 46.28 277 ARG A CA 1
ATOM 2138 C C . ARG A 1 277 ? 13.221 9.377 24.712 1.00 46.28 277 ARG A C 1
ATOM 2140 O O . ARG A 1 277 ? 13.442 8.937 23.586 1.00 46.28 277 ARG A O 1
ATOM 2147 N N . LYS A 1 278 ? 13.713 10.546 25.156 1.00 45.28 278 LYS A N 1
ATOM 2148 C CA . LYS A 1 278 ? 14.449 11.568 24.368 1.00 45.28 278 LYS A CA 1
ATOM 2149 C C . LYS A 1 278 ? 15.662 11.058 23.565 1.00 45.28 278 LYS A C 1
ATOM 2151 O O . LYS A 1 278 ? 16.159 11.777 22.707 1.00 45.28 278 LYS A O 1
ATOM 2156 N N . ASN A 1 279 ? 16.131 9.834 23.808 1.00 43.81 279 ASN A N 1
ATOM 2157 C CA . ASN A 1 279 ? 17.344 9.296 23.188 1.00 43.81 279 ASN A CA 1
ATOM 2158 C C . ASN A 1 279 ? 17.105 8.634 21.806 1.00 43.81 279 ASN A C 1
ATOM 2160 O O . ASN A 1 279 ? 18.050 8.077 21.249 1.00 43.81 279 ASN A O 1
ATOM 2164 N N . TRP A 1 280 ? 15.891 8.693 21.220 1.00 44.44 280 TRP A N 1
ATOM 2165 C CA . TRP A 1 280 ? 15.647 8.290 19.818 1.00 44.44 280 TRP A CA 1
ATOM 2166 C C . TRP A 1 280 ? 14.741 9.252 19.008 1.00 44.44 280 TRP A C 1
ATOM 2168 O O . TRP A 1 280 ? 13.921 9.989 19.540 1.00 44.44 280 TRP A O 1
ATOM 2178 N N . ARG A 1 281 ? 14.934 9.200 17.680 1.00 50.03 281 ARG A N 1
ATOM 2179 C CA . ARG A 1 281 ? 14.946 10.261 16.647 1.00 50.03 281 ARG A CA 1
ATOM 2180 C C . ARG A 1 281 ? 13.614 10.771 16.055 1.00 50.03 281 ARG A C 1
ATOM 2182 O O . ARG A 1 281 ? 13.666 11.423 15.019 1.00 50.03 281 ARG A O 1
ATOM 2189 N N . TYR A 1 282 ? 12.449 10.496 16.644 1.00 48.06 282 TYR A N 1
ATOM 2190 C CA . TYR A 1 282 ? 11.163 10.735 15.956 1.00 48.06 282 TYR A CA 1
ATOM 2191 C C . TYR A 1 282 ? 10.056 11.406 16.790 1.00 48.06 282 TYR A C 1
ATOM 2193 O O . TYR A 1 282 ? 8.873 11.237 16.517 1.00 48.06 282 TYR A O 1
ATOM 2201 N N . GLY A 1 283 ? 10.434 12.232 17.764 1.00 49.56 283 GLY A N 1
ATOM 2202 C CA . GLY A 1 283 ? 9.507 13.039 18.565 1.00 49.56 283 GLY A CA 1
ATOM 2203 C C . GLY A 1 283 ? 9.061 12.357 19.868 1.00 49.56 283 GLY A C 1
ATOM 2204 O O . GLY A 1 283 ? 9.297 11.163 20.060 1.00 49.56 283 GLY A O 1
ATOM 2205 N N . PRO A 1 284 ? 8.450 13.108 20.804 1.00 48.38 284 PRO A N 1
ATOM 2206 C CA . PRO A 1 284 ? 8.179 12.632 22.163 1.00 48.38 284 PRO A CA 1
ATOM 2207 C C . PRO A 1 284 ? 7.017 11.631 22.270 1.00 48.38 284 PRO A C 1
ATOM 2209 O O . PRO A 1 284 ? 6.895 10.974 23.303 1.00 48.38 284 PRO A O 1
ATOM 2212 N N . ARG A 1 285 ? 6.158 11.504 21.248 1.00 57.44 285 ARG A N 1
ATOM 2213 C CA . ARG A 1 285 ? 4.935 10.682 21.276 1.00 57.44 285 ARG A CA 1
ATOM 2214 C C . ARG A 1 285 ? 4.843 9.789 20.033 1.00 57.44 285 ARG A C 1
ATOM 2216 O O . ARG A 1 285 ? 5.206 10.220 18.938 1.00 57.44 285 ARG A O 1
ATOM 2223 N N . GLN A 1 286 ? 4.408 8.544 20.235 1.00 61.97 286 GLN A N 1
ATOM 2224 C CA . GLN A 1 286 ? 4.125 7.551 19.192 1.00 61.97 286 GLN A CA 1
ATOM 2225 C C . GLN A 1 286 ? 2.852 6.775 19.526 1.00 61.97 286 GLN A C 1
ATOM 2227 O O . GLN A 1 286 ? 2.627 6.443 20.695 1.00 61.97 286 GLN A O 1
ATOM 2232 N N . LEU A 1 287 ? 2.061 6.433 18.504 1.00 5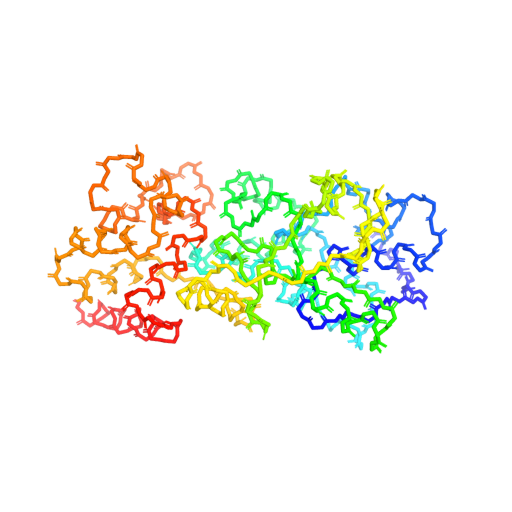8.94 287 LEU A N 1
ATOM 2233 C CA . LEU A 1 287 ? 0.970 5.475 18.663 1.00 58.94 287 LEU A CA 1
ATOM 2234 C C . LEU A 1 287 ? 1.523 4.109 19.083 1.00 58.94 287 LEU A C 1
ATOM 2236 O O . LEU A 1 287 ? 2.506 3.612 18.533 1.00 58.94 287 LEU A O 1
ATOM 2240 N N . ARG A 1 288 ? 0.864 3.492 20.062 1.00 60.72 288 ARG A N 1
ATOM 2241 C CA . ARG A 1 288 ? 1.113 2.128 20.538 1.00 60.72 288 ARG A CA 1
ATOM 2242 C C . ARG A 1 288 ? 0.512 1.067 19.621 1.00 60.72 288 ARG A C 1
ATOM 2244 O O . ARG A 1 288 ? 0.746 -0.116 19.855 1.00 60.72 288 ARG A O 1
ATOM 2251 N N . PHE A 1 289 ? -0.246 1.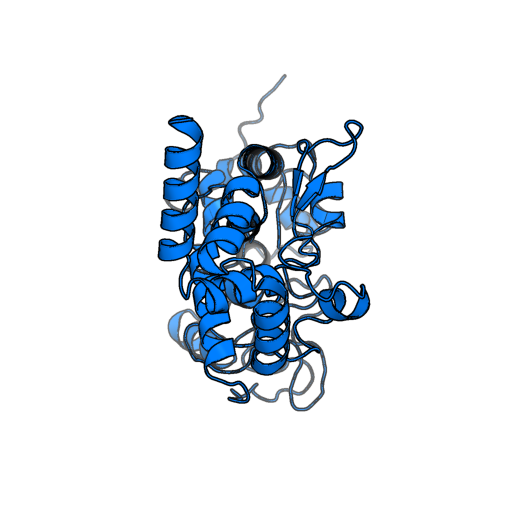456 18.593 1.00 59.59 289 PHE A N 1
ATOM 2252 C CA . PHE A 1 289 ? -0.791 0.534 17.604 1.00 59.59 289 PHE A CA 1
ATOM 2253 C C . PHE A 1 289 ? 0.348 -0.170 16.873 1.00 59.59 289 PHE A C 1
ATOM 2255 O O . PHE A 1 289 ? 0.988 0.372 15.975 1.00 59.59 289 PHE A O 1
ATOM 2262 N N . TRP A 1 290 ? 0.605 -1.408 17.287 1.00 63.47 290 TRP A N 1
ATOM 2263 C CA . TRP A 1 290 ? 1.698 -2.197 16.742 1.00 63.47 290 TRP A CA 1
ATOM 2264 C C . TRP A 1 290 ? 1.535 -2.455 15.246 1.00 63.47 290 TRP A C 1
ATOM 2266 O O . TRP A 1 290 ? 2.547 -2.682 14.600 1.00 63.47 290 TRP A O 1
ATOM 2276 N N . ARG A 1 291 ? 0.311 -2.417 14.695 1.00 80.00 291 ARG A N 1
ATOM 2277 C CA . ARG A 1 291 ? -0.015 -2.778 13.308 1.00 80.00 291 ARG A CA 1
ATOM 2278 C C . ARG A 1 291 ? -0.971 -1.797 12.642 1.00 80.00 291 ARG A C 1
ATOM 2280 O O . ARG A 1 291 ? -1.810 -1.213 13.321 1.00 80.00 291 ARG A O 1
ATOM 2287 N N . TYR A 1 292 ? -0.866 -1.672 11.319 1.00 84.56 292 TYR A N 1
ATOM 2288 C CA . TYR A 1 292 ? -1.748 -0.825 10.506 1.00 84.56 292 TYR A CA 1
ATOM 2289 C C . TYR A 1 292 ? -3.204 -1.290 10.514 1.00 84.56 292 TYR A C 1
ATOM 2291 O O . TYR A 1 292 ? -4.113 -0.464 10.578 1.00 84.56 292 TYR A O 1
ATOM 2299 N N . ALA A 1 293 ? -3.418 -2.603 10.621 1.00 85.62 293 ALA A N 1
ATOM 2300 C CA . ALA A 1 293 ? -4.734 -3.196 10.832 1.00 85.62 293 ALA A CA 1
ATOM 2301 C C . ALA A 1 293 ? -5.515 -2.555 11.997 1.00 85.62 293 ALA A C 1
ATOM 2303 O O . ALA A 1 293 ? -6.723 -2.362 11.897 1.00 85.62 293 ALA A O 1
ATOM 2304 N N . HIS A 1 294 ? -4.838 -2.180 13.091 1.00 84.56 294 HIS A N 1
ATOM 2305 C CA . HIS A 1 294 ? -5.511 -1.586 14.249 1.00 84.56 294 HIS A CA 1
ATOM 2306 C C . HIS A 1 294 ? -6.020 -0.174 13.944 1.00 84.56 294 HIS A C 1
ATOM 2308 O O . HIS A 1 294 ? -7.136 0.168 14.314 1.00 84.56 294 HIS A O 1
ATOM 2314 N N . THR A 1 295 ? -5.236 0.643 13.238 1.00 86.75 295 THR A N 1
ATOM 2315 C CA . THR A 1 295 ? -5.665 1.993 12.850 1.00 86.75 295 THR A CA 1
ATOM 2316 C C . THR A 1 295 ? -6.780 1.957 11.815 1.00 86.75 295 THR A C 1
ATOM 2318 O O . THR A 1 295 ? -7.677 2.790 11.891 1.00 86.75 295 THR A O 1
ATOM 2321 N N . LEU A 1 296 ? -6.786 0.968 10.914 1.00 90.12 296 LEU A N 1
ATOM 2322 C CA . LEU A 1 296 ? -7.935 0.724 10.038 1.00 90.12 296 LEU A CA 1
ATOM 2323 C C . LEU A 1 296 ? -9.195 0.382 10.841 1.00 90.12 296 LEU A C 1
ATOM 2325 O O . LEU A 1 296 ? -10.241 0.968 10.590 1.00 90.12 296 LEU A O 1
ATOM 2329 N N . ALA A 1 297 ? -9.091 -0.516 11.825 1.00 89.19 297 ALA A N 1
ATOM 2330 C CA . ALA A 1 297 ? -10.227 -0.900 12.660 1.00 89.19 297 ALA A CA 1
ATOM 2331 C C . ALA A 1 297 ? -10.775 0.283 13.474 1.00 89.19 297 ALA A C 1
ATOM 2333 O O . ALA A 1 297 ? -11.986 0.455 13.545 1.00 89.19 297 ALA A O 1
ATOM 2334 N N . VAL A 1 298 ? -9.901 1.122 14.047 1.00 88.56 298 VAL A N 1
ATOM 2335 C CA . VAL A 1 298 ? -10.305 2.352 14.756 1.00 88.56 298 VAL A CA 1
ATOM 2336 C C . VAL A 1 298 ? -11.022 3.312 13.811 1.00 88.56 298 VAL A C 1
ATOM 2338 O O . VAL A 1 298 ? -12.084 3.828 14.150 1.00 88.56 298 VAL A O 1
ATOM 2341 N N . ALA A 1 299 ? -10.458 3.538 12.623 1.00 91.69 299 ALA A N 1
ATOM 2342 C CA . ALA A 1 299 ? -11.045 4.431 11.634 1.00 91.69 299 ALA A CA 1
ATOM 2343 C C . ALA A 1 299 ? -12.413 3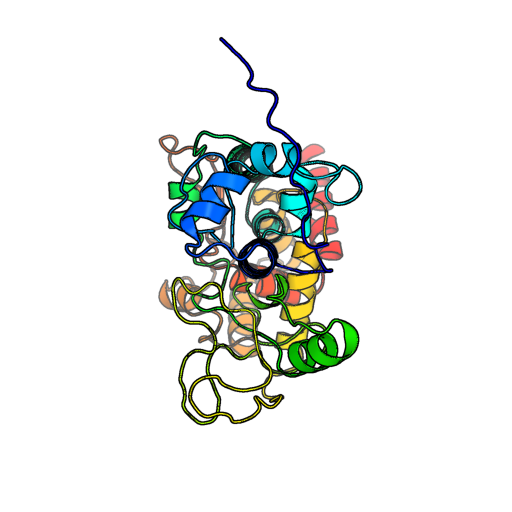.936 11.139 1.00 91.69 299 ALA A C 1
ATOM 2345 O O . ALA A 1 299 ? -13.326 4.745 11.029 1.00 91.69 299 ALA A O 1
ATOM 2346 N N . ASP A 1 300 ? -12.577 2.634 10.885 1.00 93.56 300 ASP A N 1
ATOM 2347 C CA . ASP A 1 300 ? -13.864 2.061 10.466 1.00 93.56 300 ASP A CA 1
ATOM 2348 C C . ASP A 1 300 ? -14.890 2.068 11.601 1.00 93.56 300 ASP A C 1
ATOM 2350 O O . ASP A 1 300 ? -16.005 2.539 11.411 1.00 93.56 300 ASP A O 1
ATOM 2354 N N . PHE A 1 301 ? -14.518 1.572 12.783 1.00 91.94 301 PHE A N 1
ATOM 2355 C CA . PHE A 1 301 ? -15.470 1.343 13.870 1.00 91.94 301 PHE A CA 1
ATOM 2356 C C . PHE A 1 301 ? -15.931 2.641 14.535 1.00 91.94 301 PHE A C 1
ATOM 2358 O O . PHE A 1 301 ? -17.124 2.835 14.734 1.00 91.94 301 PHE A O 1
ATOM 2365 N N . ILE A 1 302 ? -14.994 3.529 14.880 1.00 91.62 302 ILE A N 1
ATOM 2366 C CA . ILE A 1 302 ? -15.313 4.747 15.639 1.00 91.62 302 ILE A CA 1
ATOM 2367 C C . ILE A 1 302 ? -15.768 5.866 14.702 1.00 91.62 302 ILE A C 1
ATOM 2369 O O . ILE A 1 302 ? -16.659 6.638 15.047 1.00 91.62 302 ILE A O 1
ATOM 2373 N N . PHE A 1 303 ? -15.163 5.963 13.514 1.00 93.06 303 PHE A N 1
ATOM 2374 C CA . PHE A 1 303 ? -15.365 7.118 12.638 1.00 93.06 303 PHE A CA 1
ATOM 2375 C C . PHE A 1 303 ? -16.064 6.794 11.309 1.00 93.06 303 PHE A C 1
ATOM 2377 O O . PHE A 1 303 ? -16.551 7.702 10.635 1.00 93.06 303 PHE A O 1
ATOM 2384 N N . GLY A 1 304 ? -16.078 5.537 10.866 1.00 92.19 304 GLY A N 1
ATOM 2385 C CA . GLY A 1 304 ? -16.618 5.112 9.568 1.00 92.19 304 GLY A CA 1
ATOM 2386 C C . GLY A 1 304 ? -15.896 5.657 8.324 1.00 92.19 304 GLY A C 1
ATOM 2387 O O . GLY A 1 304 ? -16.131 5.165 7.223 1.00 92.19 304 GLY A O 1
ATOM 2388 N N . SER A 1 305 ? -15.036 6.672 8.454 1.00 92.31 305 SER A N 1
ATOM 2389 C CA . SER A 1 305 ? -14.310 7.302 7.347 1.00 92.31 305 SER A CA 1
ATOM 2390 C C . SER A 1 305 ? -13.084 8.077 7.831 1.00 92.31 305 SER A C 1
ATOM 2392 O O . SER A 1 305 ? -13.040 8.584 8.956 1.00 92.31 305 SER A O 1
ATOM 2394 N N . TRP A 1 306 ? -12.104 8.254 6.941 1.00 92.12 306 TRP A N 1
ATOM 2395 C CA . TRP A 1 306 ? -10.977 9.148 7.206 1.00 92.12 306 TRP A CA 1
ATOM 2396 C C . TRP A 1 306 ? -11.378 10.618 7.300 1.00 92.12 306 TRP A C 1
ATOM 2398 O O . TRP A 1 306 ? -10.753 11.365 8.046 1.00 92.12 306 TRP A O 1
ATOM 2408 N N . GLU A 1 307 ? -12.393 11.038 6.542 1.00 91.62 307 GLU A N 1
ATOM 2409 C CA . GLU A 1 307 ? -12.863 12.423 6.544 1.00 91.62 307 GLU A CA 1
ATOM 2410 C C . GLU A 1 307 ? -13.435 12.806 7.908 1.00 91.62 307 GLU A C 1
ATOM 2412 O O . GLU A 1 307 ? -13.071 13.845 8.456 1.00 91.62 307 GLU A O 1
ATOM 2417 N N . TYR A 1 308 ? -14.293 11.958 8.483 1.00 92.69 308 TYR A N 1
ATOM 2418 C CA . TYR A 1 308 ? -14.859 12.237 9.797 1.00 92.69 308 TYR A CA 1
ATOM 2419 C C . TYR A 1 308 ? -13.783 12.252 10.885 1.00 92.69 308 TYR A C 1
ATOM 2421 O O . TYR A 1 308 ? -13.761 13.181 11.690 1.00 92.69 308 TYR A O 1
ATOM 2429 N N . LEU A 1 309 ? -12.830 11.313 10.841 1.00 91.81 309 LEU A N 1
ATOM 2430 C CA . LEU A 1 309 ? -11.679 11.340 11.742 1.00 91.81 309 LEU A CA 1
ATOM 2431 C C . LEU A 1 309 ? -10.887 12.653 11.626 1.00 91.81 309 LEU A C 1
ATOM 2433 O O . LEU A 1 309 ? -10.572 13.276 12.638 1.00 91.81 309 LEU A O 1
ATOM 2437 N N . ASP A 1 310 ? -10.567 13.084 10.404 1.00 91.12 310 ASP A N 1
ATOM 2438 C CA . ASP A 1 310 ? -9.791 14.306 10.174 1.00 91.12 310 ASP A CA 1
ATOM 2439 C C . ASP A 1 310 ? -10.534 15.555 10.704 1.00 91.12 310 ASP A C 1
ATOM 2441 O O . ASP A 1 310 ? -9.900 16.446 11.274 1.00 91.12 310 ASP A O 1
ATOM 2445 N N . ARG A 1 311 ? -11.872 15.602 10.592 1.00 92.12 311 ARG A N 1
ATOM 2446 C CA . ARG A 1 311 ? -12.699 16.678 11.173 1.00 92.12 311 ARG A CA 1
ATOM 2447 C C . ARG A 1 311 ? -12.659 16.692 12.700 1.00 92.12 311 ARG A C 1
ATOM 2449 O O . ARG A 1 311 ? -12.507 17.763 13.282 1.00 92.12 311 ARG A O 1
ATOM 2456 N N . GLU A 1 312 ? -12.769 15.533 13.345 1.00 91.62 312 GLU A N 1
ATOM 2457 C CA . GLU A 1 312 ? -12.731 15.453 14.810 1.00 91.62 312 GLU A CA 1
ATOM 2458 C C . GLU A 1 312 ? -11.356 15.827 15.371 1.00 91.62 312 GLU A C 1
ATOM 2460 O O . GLU A 1 312 ? -11.273 16.558 16.358 1.00 91.62 312 GLU A O 1
ATOM 2465 N N . ILE A 1 313 ? -10.271 15.419 14.702 1.00 90.12 313 ILE A N 1
ATOM 2466 C CA . ILE A 1 313 ? -8.912 15.850 15.062 1.00 90.12 313 ILE A CA 1
ATOM 2467 C C . ILE A 1 313 ? -8.802 17.380 15.014 1.00 90.12 313 ILE A C 1
ATOM 2469 O O . ILE A 1 313 ? -8.269 17.985 15.945 1.00 90.12 313 ILE A O 1
ATOM 2473 N N . GLN A 1 314 ? -9.324 18.015 13.958 1.00 90.69 314 GLN A N 1
ATOM 2474 C CA . GLN A 1 314 ? -9.289 19.473 13.829 1.00 90.69 314 GLN A CA 1
ATOM 2475 C C . GLN A 1 314 ? -10.125 20.164 14.914 1.00 90.69 314 GLN A C 1
ATOM 2477 O O . GLN A 1 314 ? -9.638 21.089 15.558 1.00 90.69 314 GLN A O 1
ATOM 2482 N N . ARG A 1 315 ? -11.346 19.679 15.176 1.00 91.81 315 ARG A N 1
ATOM 2483 C CA . ARG A 1 315 ? -12.228 20.235 16.214 1.00 91.81 315 ARG A CA 1
ATOM 2484 C C . ARG A 1 315 ? -11.555 20.235 17.586 1.00 91.81 315 ARG A C 1
ATOM 2486 O O . ARG A 1 315 ? -11.603 21.230 18.305 1.00 91.81 315 ARG A O 1
ATOM 2493 N N . VAL A 1 316 ? -10.918 19.125 17.950 1.00 88.19 316 VAL A N 1
ATOM 2494 C CA . VAL A 1 316 ? -10.190 18.994 19.217 1.00 88.19 316 VAL A CA 1
ATOM 2495 C C . VAL A 1 316 ? -9.000 19.956 19.290 1.00 88.19 316 VAL A C 1
ATOM 2497 O O . VAL A 1 316 ? -8.748 20.545 20.348 1.00 88.19 316 VAL A O 1
ATOM 2500 N N . ALA A 1 317 ? -8.272 20.130 18.184 1.00 86.62 317 ALA A N 1
ATOM 2501 C CA . ALA A 1 317 ? -7.156 21.067 18.112 1.00 86.62 317 ALA A CA 1
ATOM 2502 C C . ALA A 1 317 ? -7.620 22.519 18.318 1.00 86.62 317 ALA A C 1
ATOM 2504 O O . ALA A 1 317 ? -7.007 23.245 19.101 1.00 86.62 317 ALA A O 1
ATOM 2505 N N . ASP A 1 318 ? -8.735 22.912 17.697 1.00 88.38 318 ASP A N 1
ATOM 2506 C CA . ASP A 1 318 ? -9.307 24.257 17.817 1.00 88.38 318 ASP A CA 1
ATOM 2507 C C . ASP A 1 318 ? -9.761 24.550 19.256 1.00 88.38 318 ASP A C 1
ATOM 2509 O O . ASP A 1 318 ? -9.408 25.581 19.829 1.00 88.38 318 ASP A O 1
ATOM 2513 N N . VAL A 1 319 ? -10.463 23.605 19.894 1.00 85.38 319 VAL A N 1
ATOM 2514 C CA . VAL A 1 319 ? -10.884 23.724 21.304 1.00 85.38 319 VAL A CA 1
ATOM 2515 C C . VAL A 1 319 ? -9.681 23.838 22.241 1.00 85.38 319 VAL A C 1
ATOM 2517 O O . VAL A 1 319 ? -9.722 24.594 23.211 1.00 85.38 319 VAL A O 1
ATOM 2520 N N . SER A 1 320 ? -8.605 23.103 21.957 1.00 79.81 320 SER A N 1
ATOM 2521 C CA . SER A 1 320 ? -7.372 23.158 22.747 1.00 79.81 320 SER A CA 1
ATOM 2522 C C . SER A 1 320 ? -6.623 24.482 22.576 1.00 79.81 320 SER A C 1
ATOM 2524 O O . SER A 1 320 ? -5.959 24.905 23.512 1.00 79.81 320 SER A O 1
ATOM 2526 N N . ALA A 1 321 ? -6.728 25.137 21.416 1.00 79.00 321 ALA A N 1
ATOM 2527 C CA . ALA A 1 321 ? -6.094 26.429 21.146 1.00 79.00 321 ALA A CA 1
ATOM 2528 C C . ALA A 1 321 ? -6.848 27.627 21.756 1.00 79.00 321 ALA A C 1
ATOM 2530 O O . ALA A 1 321 ? -6.264 28.695 21.925 1.00 79.00 321 ALA A O 1
ATOM 2531 N N . MET A 1 322 ? -8.137 27.464 22.073 1.00 74.06 322 MET A N 1
ATOM 2532 C CA . MET A 1 322 ? -8.963 28.488 22.732 1.00 74.06 322 MET A CA 1
ATOM 2533 C C . MET A 1 322 ? -8.834 28.500 24.267 1.00 74.06 322 MET A C 1
ATOM 2535 O O . MET A 1 322 ? -9.395 29.390 24.907 1.00 74.06 322 MET A O 1
ATOM 2539 N N . ARG A 1 323 ? -8.151 27.510 24.855 1.00 65.44 323 ARG A N 1
ATOM 2540 C CA . ARG A 1 323 ? -7.905 27.371 26.300 1.00 65.44 323 ARG A CA 1
ATOM 2541 C C . ARG A 1 323 ? -6.500 27.834 26.664 1.00 65.44 323 ARG A C 1
ATOM 2543 O O . ARG A 1 323 ? -6.364 28.400 27.768 1.00 65.44 323 ARG A O 1
#

Nearest PDB structures (foldseek):
  8glu-assembly1_X  TM=7.477E-01  e=1.254E-09  Escherichia coli
  8glx-assembly1_X  TM=7.525E-01  e=2.408E-08  Escherichia coli
  8vct-assembly1_X  TM=7.122E-01  e=5.471E-08  Escherichia coli
  8fcu-assembly1_P  TM=4.490E-01  e=9.987E-08  Nostoc sp. 'Peltigera membranacea cyanobiont' 210A
  8v32-assembly1_J  TM=4.293E-01  e=2.509E-05  Peltigera membranacea